Protein AF-A0A9P9X3E0-F1 (afdb_monomer_lite)

Sequence (217 aa):
MVHALTHTSVANCDPRAIAPIIDLGPTIQPWLAQTLRSVEKQMEPLESVLHHQTCMIKTLSTPKSIWYLACIMVPNPSESELRQNSIQDVERLSDFRLIHIEAYIIHVDMRDRDEVAFKLTTESINSLVEYYERYHRVGLVAKMHERSGNDRVRKKMSEEFTRAINEFVYRTHVSALGGLEEDGTGEFLVNDSERVKDIILGMIESPDGTSIISRLS

Secondary structure (DSSP, 8-state):
--------------GGGSPPEEE--SS--HHHHHHHHHH-TT-----SHHHHHHHHHHHHTSTT--EEEEEEEEE---GGGG------TT-TTTTEEEEEEEEEEEEEESSSS-EEEEEE-HHHHHHHHHHHHHHHHHHHHTT-SS-TTHHHHHHHHHHHHHHHHHH-EEEEEGGGGGGB-GGG-EE--HHHHHHHHHHHHHHHH-TT-TTTGGG--

Foldseek 3Di:
DDDDDPPDDPPPPFPLPDFAAEACAQDHDPLLLVLLCQQDVDDDRPPGPVSSVVSLSVLQSDPPQKEFQAKDKAFDLDLPPPDPDDDDPPPCSVRIDIQTWIWGWRYQHNHPAQKTKTATGPSSLVVLLVRLLSVVVRVVVVVDPDDDPCPVVSVVLSVLLSVCNNPDMDMDGNCQCSQAHHSNYGYGDPVSSVVVNVLSVVCSVDSVCPVNVVVPD

Organism: NCBI:txid1671311

Structure (mmCIF, N/CA/C/O backbone):
data_AF-A0A9P9X3E0-F1
#
_entry.id   AF-A0A9P9X3E0-F1
#
loop_
_atom_site.group_PDB
_atom_site.id
_atom_site.type_symbol
_atom_site.label_atom_id
_atom_site.label_alt_id
_atom_site.label_comp_id
_atom_site.label_asym_id
_atom_site.label_entity_id
_atom_site.label_seq_id
_atom_site.pdbx_PDB_ins_code
_atom_site.Cartn_x
_atom_site.Cartn_y
_atom_site.Cartn_z
_atom_site.occupancy
_atom_site.B_iso_or_equiv
_atom_site.auth_seq_id
_atom_site.auth_comp_id
_atom_site.auth_asym_id
_atom_site.auth_atom_id
_atom_site.pdbx_PDB_model_num
ATOM 1 N N . MET A 1 1 ? 36.335 34.641 11.988 1.00 38.00 1 MET A N 1
ATOM 2 C CA . MET A 1 1 ? 35.131 35.211 11.352 1.00 38.00 1 MET A CA 1
ATOM 3 C C . MET A 1 1 ? 34.525 34.108 10.502 1.00 38.00 1 MET A C 1
ATOM 5 O O . MET A 1 1 ? 35.142 33.697 9.530 1.00 38.00 1 MET A O 1
ATOM 9 N N . VAL A 1 2 ? 33.438 33.512 10.987 1.00 34.31 2 VAL A N 1
ATOM 10 C CA . VAL A 1 2 ? 32.770 32.347 10.392 1.00 34.31 2 VAL A CA 1
ATOM 11 C C . VAL A 1 2 ? 31.860 32.802 9.252 1.00 34.31 2 VAL A C 1
ATOM 13 O O . VAL A 1 2 ? 31.107 33.751 9.429 1.00 34.31 2 VAL A O 1
ATOM 16 N N . HIS A 1 3 ? 31.903 32.130 8.105 1.00 36.00 3 HIS A N 1
ATOM 17 C CA . HIS A 1 3 ? 30.825 32.186 7.118 1.00 36.00 3 HIS A CA 1
ATOM 18 C C . HIS A 1 3 ? 30.367 30.753 6.860 1.00 36.00 3 HIS A C 1
ATOM 20 O O . HIS A 1 3 ? 30.967 30.015 6.084 1.00 36.00 3 HIS A O 1
ATOM 26 N N . ALA A 1 4 ? 29.324 30.360 7.588 1.00 35.03 4 ALA A N 1
ATOM 27 C CA . ALA A 1 4 ? 28.543 29.173 7.300 1.00 35.03 4 ALA A CA 1
ATOM 28 C C . ALA A 1 4 ? 27.590 29.507 6.144 1.00 35.03 4 ALA A C 1
ATOM 30 O O . ALA A 1 4 ? 26.763 30.410 6.259 1.00 35.03 4 ALA A O 1
ATOM 31 N N . LEU A 1 5 ? 27.723 28.794 5.029 1.00 38.72 5 LEU A N 1
ATOM 32 C CA . LEU A 1 5 ? 26.708 28.741 3.983 1.00 38.72 5 LEU A CA 1
ATOM 33 C C . LEU A 1 5 ? 25.777 27.574 4.318 1.00 38.72 5 LEU A C 1
ATOM 35 O O . LEU A 1 5 ? 26.073 26.426 4.002 1.00 38.72 5 LEU A O 1
ATOM 39 N N . THR A 1 6 ? 24.664 27.854 4.991 1.00 33.44 6 THR A N 1
ATOM 40 C CA . THR A 1 6 ? 23.548 26.911 5.105 1.00 33.44 6 THR A CA 1
ATOM 41 C C . THR A 1 6 ? 22.614 27.137 3.924 1.00 33.44 6 THR A C 1
ATOM 43 O O . THR A 1 6 ? 21.748 28.011 3.952 1.00 33.44 6 THR A O 1
ATOM 46 N N . HIS A 1 7 ? 22.804 26.366 2.853 1.00 32.94 7 HIS A N 1
ATOM 47 C CA . HIS A 1 7 ? 21.856 26.350 1.746 1.00 32.94 7 HIS A CA 1
ATOM 48 C C . HIS A 1 7 ? 20.671 25.448 2.124 1.00 32.94 7 HIS A C 1
ATOM 50 O O . HIS A 1 7 ? 20.781 24.227 2.156 1.00 32.94 7 HIS A O 1
ATOM 56 N N . THR A 1 8 ? 19.594 26.119 2.533 1.00 32.72 8 THR A N 1
ATOM 57 C CA . THR A 1 8 ? 18.176 25.756 2.394 1.00 32.72 8 THR A CA 1
ATOM 58 C C . THR A 1 8 ? 17.827 24.264 2.316 1.00 32.72 8 THR A C 1
ATOM 60 O O . THR A 1 8 ? 17.853 23.639 1.259 1.00 32.72 8 THR A O 1
ATOM 63 N N . SER A 1 9 ? 17.361 23.737 3.451 1.00 37.41 9 SER A N 1
ATOM 64 C CA . SER A 1 9 ? 16.497 22.556 3.498 1.00 37.41 9 SER A CA 1
ATOM 65 C C . SER A 1 9 ? 15.237 22.840 2.678 1.00 37.41 9 SER A C 1
ATOM 67 O O . SER A 1 9 ? 14.456 23.733 3.019 1.00 37.41 9 SER A O 1
ATOM 69 N N . VAL A 1 10 ? 15.059 22.120 1.571 1.00 35.16 10 VAL A N 1
ATOM 70 C CA . VAL A 1 10 ? 13.764 22.033 0.901 1.00 35.16 10 VAL A CA 1
ATOM 71 C C . VAL A 1 10 ? 12.873 21.266 1.866 1.00 35.16 10 VAL A C 1
ATOM 73 O O . VAL A 1 10 ? 13.048 20.066 2.060 1.00 35.16 10 VAL A O 1
ATOM 76 N N . ALA A 1 11 ? 11.952 21.970 2.519 1.00 35.34 11 ALA A N 1
ATOM 77 C CA . ALA A 1 11 ? 10.844 21.322 3.192 1.00 35.34 11 ALA A CA 1
ATOM 78 C C . ALA A 1 11 ? 10.063 20.564 2.113 1.00 35.34 11 ALA A C 1
ATOM 80 O O . ALA A 1 11 ? 9.295 21.163 1.360 1.00 35.34 11 ALA A O 1
ATOM 81 N N . ASN A 1 12 ? 10.317 19.259 1.996 1.00 33.88 12 ASN A N 1
ATOM 82 C CA . ASN A 1 12 ? 9.424 18.353 1.299 1.00 33.88 12 ASN A CA 1
ATOM 83 C C . ASN A 1 12 ? 8.054 18.543 1.953 1.00 33.88 12 ASN A C 1
ATOM 85 O O . ASN A 1 12 ? 7.856 18.160 3.105 1.00 33.88 12 ASN A O 1
ATOM 89 N N . CYS A 1 13 ? 7.130 19.197 1.246 1.00 34.50 13 CYS A N 1
ATOM 90 C CA . CYS A 1 13 ? 5.717 19.093 1.570 1.00 34.50 13 CYS A CA 1
ATOM 9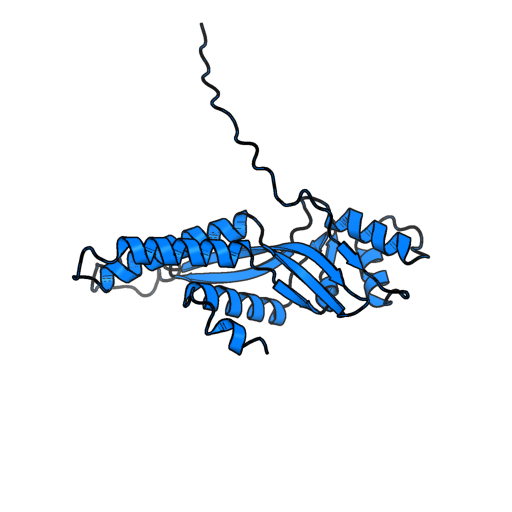1 C C . CYS A 1 13 ? 5.368 17.618 1.419 1.00 34.50 13 CYS A C 1
ATOM 93 O O . CYS A 1 13 ? 5.229 17.126 0.302 1.00 34.50 13 CYS A O 1
ATOM 95 N N . ASP A 1 14 ? 5.323 16.913 2.543 1.00 45.81 14 ASP A N 1
ATOM 96 C CA . ASP A 1 14 ? 4.923 15.521 2.586 1.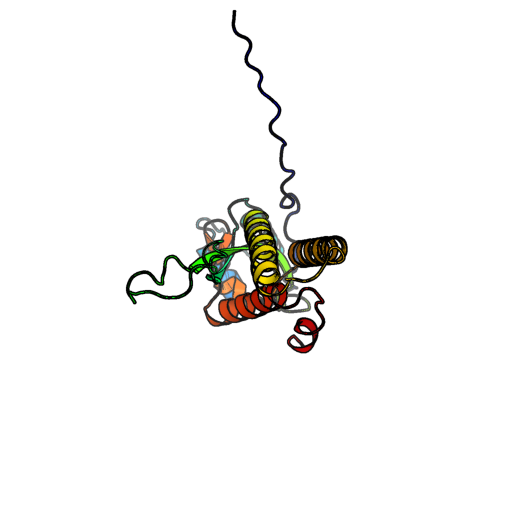00 45.81 14 ASP A CA 1
ATOM 97 C C . ASP A 1 14 ? 3.437 15.457 2.178 1.00 45.81 14 ASP A C 1
ATOM 99 O O . ASP A 1 14 ? 2.595 16.068 2.847 1.00 45.81 14 ASP A O 1
ATOM 103 N N . PRO A 1 15 ? 3.073 14.783 1.070 1.00 51.44 15 PRO A N 1
ATOM 104 C CA . PRO A 1 15 ? 1.685 14.690 0.606 1.00 51.44 15 PRO A CA 1
ATOM 105 C C . PRO A 1 15 ? 0.740 13.996 1.607 1.00 51.44 15 PRO A C 1
ATOM 107 O O . PRO A 1 15 ? -0.472 13.991 1.398 1.00 51.44 15 PRO A O 1
ATOM 110 N N . ARG A 1 16 ? 1.266 13.471 2.723 1.00 58.88 16 ARG A N 1
ATOM 111 C CA . ARG A 1 16 ? 0.520 12.922 3.870 1.00 58.88 16 ARG A CA 1
ATOM 112 C C . ARG A 1 16 ? -0.256 13.960 4.696 1.00 58.88 16 ARG A C 1
ATOM 114 O O . ARG A 1 16 ? -0.879 13.598 5.685 1.00 58.88 16 ARG A O 1
ATOM 121 N N . ALA A 1 17 ? -0.254 15.241 4.319 1.00 56.06 17 ALA A N 1
ATOM 122 C CA . ALA A 1 17 ? -0.973 16.293 5.050 1.00 56.06 17 ALA A CA 1
ATOM 123 C C . ALA A 1 17 ? -2.514 16.132 5.067 1.00 56.06 17 ALA A C 1
ATOM 125 O O . ALA A 1 17 ? -3.195 16.876 5.773 1.00 56.06 17 ALA A O 1
ATOM 126 N N . ILE A 1 18 ? -3.071 15.194 4.293 1.00 70.44 18 ILE A N 1
ATOM 127 C CA . ILE A 1 18 ? -4.512 14.932 4.217 1.00 70.44 18 ILE A CA 1
ATOM 128 C C . ILE A 1 18 ? -4.835 13.681 5.037 1.00 70.44 18 ILE A C 1
ATOM 130 O O . ILE A 1 18 ? -4.347 12.594 4.734 1.00 70.44 18 ILE A O 1
ATOM 134 N N . ALA A 1 19 ? -5.678 13.845 6.059 1.00 82.50 19 ALA A N 1
ATOM 135 C CA . ALA A 1 19 ? -6.204 12.736 6.850 1.00 82.50 19 ALA A CA 1
ATOM 136 C C . ALA A 1 19 ? -6.973 11.737 5.957 1.00 82.50 19 ALA A C 1
ATOM 138 O O . ALA A 1 19 ? -7.660 12.168 5.024 1.00 82.50 19 ALA A O 1
ATOM 139 N N . PRO A 1 20 ? -6.899 10.422 6.235 1.00 90.12 20 PRO A N 1
ATOM 140 C CA . PRO A 1 20 ? -7.614 9.426 5.453 1.00 90.12 20 PRO A CA 1
ATOM 141 C C . PRO A 1 20 ? -9.124 9.625 5.563 1.00 90.12 20 PRO A C 1
ATOM 143 O O . PRO A 1 20 ? -9.657 9.979 6.617 1.00 90.12 20 PRO A O 1
ATOM 146 N N . ILE A 1 21 ? -9.821 9.356 4.465 1.00 92.12 21 ILE A N 1
ATOM 147 C CA . ILE A 1 21 ? -11.284 9.357 4.431 1.00 92.12 21 ILE A CA 1
ATOM 148 C C . ILE A 1 21 ? -11.761 8.014 4.998 1.00 92.12 21 ILE A C 1
ATOM 150 O O . ILE A 1 21 ? -11.251 6.967 4.601 1.00 92.12 21 ILE A O 1
ATOM 154 N N . ILE A 1 22 ? -12.707 8.021 5.940 1.00 92.06 22 ILE A N 1
ATOM 155 C CA . ILE A 1 22 ? -13.161 6.797 6.618 1.00 92.06 22 ILE A CA 1
ATOM 156 C C . ILE A 1 22 ? -14.685 6.736 6.654 1.00 92.06 22 ILE A C 1
ATOM 158 O O . ILE A 1 22 ? -15.334 7.488 7.383 1.00 92.06 22 ILE A O 1
ATOM 162 N N . ASP A 1 23 ? -15.244 5.763 5.943 1.00 92.12 23 ASP A N 1
ATOM 163 C CA . ASP A 1 23 ? -16.675 5.531 5.783 1.00 92.12 23 ASP A CA 1
ATOM 164 C C . ASP A 1 23 ? -17.056 4.147 6.335 1.00 92.12 23 ASP A C 1
ATOM 166 O O . ASP A 1 23 ? -17.060 3.155 5.616 1.00 92.12 23 ASP A O 1
ATOM 170 N N . LEU A 1 24 ? -17.408 4.058 7.626 1.00 87.69 24 LEU A N 1
ATOM 171 C CA . LEU A 1 24 ? -17.685 2.769 8.298 1.00 87.69 24 LEU A CA 1
ATOM 172 C C . LEU A 1 24 ? -19.124 2.243 8.135 1.00 87.69 24 LEU A C 1
ATOM 174 O O . LEU A 1 24 ? -19.487 1.231 8.728 1.00 87.69 24 LEU A O 1
ATOM 178 N N . GLY A 1 25 ? -19.972 2.946 7.383 1.00 86.06 25 GLY A N 1
ATOM 179 C CA . GLY A 1 25 ? -21.399 2.625 7.303 1.00 86.06 25 GLY A CA 1
ATOM 180 C C . GLY A 1 25 ? -22.148 2.816 8.640 1.00 86.06 25 GLY A C 1
ATOM 181 O O . GLY A 1 25 ? -21.639 3.455 9.561 1.00 86.06 25 GLY A O 1
ATOM 182 N N . PRO A 1 26 ? -23.399 2.334 8.751 1.00 84.19 26 PRO A N 1
ATOM 183 C CA . PRO A 1 26 ? -24.240 2.536 9.936 1.00 84.19 26 PRO A CA 1
ATOM 184 C C . PRO A 1 26 ? -23.973 1.539 11.077 1.00 84.19 26 PRO A C 1
ATOM 186 O O . PRO A 1 26 ? -24.498 1.715 12.175 1.00 84.19 26 PRO A O 1
ATOM 189 N N . THR A 1 27 ? -23.215 0.467 10.841 1.00 83.88 27 THR A N 1
ATOM 190 C CA . THR A 1 27 ? -22.972 -0.596 11.827 1.00 83.88 27 THR A CA 1
ATOM 191 C C . THR A 1 27 ? -21.521 -1.041 11.763 1.00 83.88 27 THR A C 1
ATOM 193 O O . THR A 1 27 ? -21.012 -1.349 10.692 1.00 83.88 27 THR A O 1
ATOM 196 N N . ILE A 1 28 ? -20.866 -1.101 12.924 1.00 84.50 28 ILE A N 1
ATOM 197 C CA . ILE A 1 28 ? -19.472 -1.534 13.023 1.00 84.50 28 ILE A CA 1
ATOM 198 C C . ILE A 1 28 ? -19.395 -3.057 13.026 1.00 84.50 28 ILE A C 1
ATOM 200 O O . ILE A 1 28 ? -20.066 -3.727 13.813 1.00 84.50 28 ILE A O 1
ATOM 204 N N . GLN A 1 29 ? -18.529 -3.598 12.172 1.00 86.56 29 GLN A N 1
ATOM 205 C CA . GLN A 1 29 ? -18.242 -5.026 12.137 1.00 86.56 29 GLN A CA 1
ATOM 206 C C . GLN A 1 29 ? -17.522 -5.467 13.430 1.00 86.56 29 GLN A C 1
ATOM 208 O O . GLN A 1 29 ? -16.552 -4.816 13.832 1.00 86.56 29 GLN A O 1
ATOM 213 N N . PRO A 1 30 ? -17.923 -6.582 14.079 1.00 88.44 30 PRO A N 1
ATOM 214 C CA . PRO A 1 30 ? -17.342 -7.008 15.358 1.00 88.44 30 PRO A CA 1
ATOM 215 C C . PRO A 1 30 ? -15.823 -7.213 15.328 1.00 88.44 30 PRO A C 1
ATOM 217 O O . PRO A 1 30 ? -15.139 -6.888 16.300 1.00 88.44 30 PRO A O 1
ATOM 220 N N . TRP A 1 31 ? -15.297 -7.720 14.209 1.00 89.31 31 TRP A N 1
ATOM 221 C CA . TRP A 1 31 ? -13.862 -7.933 14.029 1.00 89.31 31 TRP A CA 1
ATOM 222 C C . TRP A 1 31 ? -13.090 -6.606 14.033 1.00 89.31 31 TRP A C 1
ATOM 224 O O . TRP A 1 31 ? -12.056 -6.515 14.682 1.00 89.31 31 TRP A O 1
ATOM 234 N N . LEU A 1 32 ? -13.627 -5.550 13.410 1.00 87.75 32 LEU A N 1
ATOM 235 C CA . LEU A 1 32 ? -12.982 -4.236 13.365 1.00 87.75 32 LEU A CA 1
ATOM 236 C C . LEU A 1 32 ? -12.943 -3.605 14.757 1.00 87.75 32 LEU A C 1
ATOM 238 O O . LEU A 1 32 ? -11.908 -3.105 15.189 1.00 87.75 32 LEU A O 1
ATOM 242 N N . ALA A 1 33 ? -14.056 -3.680 15.490 1.00 86.38 33 ALA A N 1
ATOM 243 C CA . ALA A 1 33 ? -14.111 -3.210 16.871 1.00 86.38 33 ALA A CA 1
ATOM 244 C C . ALA A 1 33 ? -13.123 -3.967 17.773 1.00 86.38 33 ALA A C 1
ATOM 246 O O . ALA A 1 33 ? -12.620 -3.415 18.749 1.00 86.38 33 ALA A O 1
ATOM 247 N N . GLN A 1 34 ? -12.863 -5.247 17.494 1.00 86.88 34 GLN A N 1
ATOM 248 C CA . GLN A 1 34 ? -11.845 -6.018 18.204 1.00 86.88 34 GLN A CA 1
ATOM 249 C C . GLN A 1 34 ? -10.430 -5.562 17.836 1.00 86.88 34 GLN A C 1
ATOM 251 O O . GLN A 1 34 ? -9.634 -5.331 18.742 1.00 86.88 34 GLN A O 1
ATOM 256 N N . THR A 1 35 ? -10.131 -5.375 16.549 1.00 87.88 35 THR A N 1
ATOM 257 C CA . THR A 1 35 ? -8.830 -4.871 16.091 1.00 87.88 35 THR A CA 1
ATOM 258 C C . THR A 1 35 ? -8.511 -3.508 16.706 1.00 87.88 35 THR A C 1
ATOM 260 O O . THR A 1 35 ? -7.455 -3.345 17.309 1.00 87.88 35 THR A O 1
ATOM 263 N N . LEU A 1 36 ? -9.444 -2.552 16.659 1.00 85.88 36 LEU A N 1
ATOM 264 C CA . LEU A 1 36 ? -9.224 -1.208 17.210 1.00 85.88 36 LEU A CA 1
ATOM 265 C C . LEU A 1 36 ? -8.994 -1.219 18.726 1.00 85.88 36 LEU A C 1
ATOM 267 O O . LEU A 1 36 ? -8.123 -0.506 19.217 1.00 85.88 36 LEU A O 1
ATOM 271 N N . ARG A 1 37 ? -9.701 -2.088 19.462 1.00 84.62 37 ARG A N 1
ATOM 272 C CA . ARG A 1 37 ? -9.472 -2.279 20.903 1.00 84.62 37 ARG A CA 1
ATOM 273 C C . ARG A 1 37 ? -8.089 -2.842 21.221 1.00 84.62 37 ARG A C 1
ATOM 275 O O . ARG A 1 37 ? -7.524 -2.483 22.247 1.00 84.62 37 ARG A O 1
ATOM 282 N N . SER A 1 38 ? -7.561 -3.727 20.378 1.00 82.94 38 SER A N 1
ATOM 283 C CA . SER A 1 38 ? -6.208 -4.267 20.552 1.00 82.94 38 SER A CA 1
ATOM 284 C C . SER A 1 38 ? -5.136 -3.207 20.299 1.00 82.94 38 SER A C 1
ATOM 286 O O . SER A 1 38 ? -4.115 -3.193 20.981 1.00 82.94 38 SER A O 1
ATOM 288 N N . VAL A 1 39 ? -5.381 -2.317 19.336 1.00 83.06 39 VAL A N 1
ATOM 289 C CA . VAL A 1 39 ? -4.442 -1.272 18.907 1.00 83.06 39 VAL A CA 1
ATOM 290 C C . VAL A 1 39 ? -4.419 -0.086 19.877 1.00 83.06 39 VAL A C 1
ATOM 292 O O . VAL A 1 39 ? -3.351 0.445 20.182 1.00 83.06 39 VAL A O 1
ATOM 295 N N . GLU A 1 40 ? -5.569 0.329 20.413 1.00 77.56 40 GLU A N 1
ATOM 296 C CA . GLU A 1 40 ? -5.648 1.460 21.341 1.00 77.56 40 GLU A CA 1
ATOM 297 C C . GLU A 1 40 ? -5.761 0.967 22.800 1.00 77.56 40 GLU A C 1
ATOM 299 O O . GLU A 1 40 ? -6.835 0.701 23.334 1.00 77.56 40 GLU A O 1
ATOM 304 N N . LYS A 1 41 ? -4.610 0.879 23.486 1.00 67.62 41 LYS A N 1
ATOM 305 C CA . LYS A 1 41 ? -4.465 0.381 24.877 1.00 67.62 41 LYS A CA 1
ATOM 306 C C . LYS A 1 41 ? -5.338 1.081 25.936 1.00 67.62 41 LYS A C 1
ATOM 308 O O . LYS A 1 41 ? -5.454 0.569 27.047 1.00 67.62 41 LYS A O 1
ATOM 313 N N . GLN A 1 42 ? -5.914 2.247 25.633 1.00 57.31 42 GLN A N 1
ATOM 314 C CA . GLN A 1 42 ? -6.759 3.037 26.542 1.00 57.31 42 GLN A CA 1
ATOM 315 C C . GLN A 1 42 ? -8.145 3.345 25.957 1.00 57.31 42 GLN A C 1
ATOM 317 O O . GLN A 1 42 ? -8.661 4.449 26.117 1.00 57.31 42 GLN A O 1
ATOM 322 N N . MET A 1 43 ? -8.759 2.388 25.263 1.00 56.38 43 MET A N 1
ATOM 323 C CA . MET A 1 43 ? -10.131 2.574 24.791 1.00 56.38 43 MET A CA 1
ATOM 324 C C . MET A 1 43 ? -11.122 2.563 25.961 1.00 56.38 43 MET A C 1
ATOM 326 O O . MET A 1 43 ? -11.359 1.519 26.572 1.00 56.38 43 MET A O 1
ATOM 330 N N . GLU A 1 44 ? -11.777 3.700 26.215 1.00 59.03 44 GLU A N 1
ATOM 331 C CA . GLU A 1 44 ? -13.162 3.652 26.695 1.00 59.03 44 GLU A CA 1
ATOM 332 C C . GLU A 1 44 ? -14.009 2.850 25.691 1.00 59.03 44 GLU A C 1
ATOM 334 O O . GLU A 1 44 ? -13.657 2.791 24.506 1.00 59.03 44 GLU A O 1
ATOM 339 N N . PRO A 1 45 ? -15.102 2.194 26.122 1.00 59.19 45 PRO A N 1
ATOM 340 C CA . PRO A 1 45 ? -15.948 1.445 25.204 1.00 59.19 45 PRO A CA 1
ATOM 341 C C . PRO A 1 45 ? -16.375 2.348 24.040 1.00 59.19 45 PRO A C 1
ATOM 343 O O . PRO A 1 45 ? -17.068 3.346 24.217 1.00 59.19 45 PRO A O 1
ATOM 346 N N . LEU A 1 46 ? -15.917 2.016 22.831 1.00 63.78 46 LEU A N 1
ATOM 347 C CA . LEU A 1 46 ? -16.346 2.688 21.614 1.00 63.78 46 LEU A CA 1
ATOM 348 C C . LEU A 1 46 ? -17.815 2.333 21.374 1.00 63.78 46 LEU A C 1
ATOM 350 O O . LEU A 1 46 ? -18.127 1.320 20.757 1.00 63.78 46 LEU A O 1
ATOM 354 N N . GLU A 1 47 ? -18.735 3.142 21.889 1.00 70.19 47 GLU A N 1
ATOM 355 C CA . GLU A 1 47 ? -20.168 2.830 21.801 1.00 70.19 47 GLU A CA 1
ATOM 356 C C . GLU A 1 47 ? -20.820 3.334 20.504 1.00 70.19 47 GLU A C 1
ATOM 358 O O . GLU A 1 47 ? -21.930 2.922 20.172 1.00 70.19 47 GLU A O 1
ATOM 363 N N . SER A 1 48 ? -20.147 4.194 19.727 1.00 81.81 48 SER A N 1
ATOM 364 C CA . SER A 1 48 ? -20.720 4.757 18.496 1.00 81.81 48 SER A CA 1
ATOM 365 C C . SER A 1 48 ? -19.800 4.658 17.281 1.00 81.81 48 SER A C 1
ATOM 367 O O . SER A 1 48 ? -18.573 4.680 17.392 1.00 81.81 48 SER A O 1
ATOM 369 N N . VAL A 1 49 ? -20.411 4.593 16.092 1.00 84.75 49 VAL A N 1
ATOM 370 C CA . VAL A 1 49 ? -19.720 4.622 14.788 1.00 84.75 49 VAL A CA 1
ATOM 371 C C . VAL A 1 49 ? -18.790 5.834 14.680 1.00 84.75 49 VAL A C 1
ATOM 373 O O . VAL A 1 49 ? -17.656 5.701 14.230 1.00 84.75 49 VAL A O 1
ATOM 376 N N . LEU A 1 50 ? -19.233 7.000 15.163 1.00 85.00 50 LEU A N 1
ATOM 377 C CA . LEU A 1 50 ? -18.453 8.237 15.116 1.00 85.00 50 LEU A CA 1
ATOM 378 C C . LEU A 1 50 ? -17.169 8.151 15.955 1.00 85.00 50 LEU A C 1
ATOM 380 O O . LEU A 1 50 ? -16.125 8.647 15.531 1.00 85.00 50 LEU A O 1
ATOM 384 N N . HIS A 1 51 ? -17.220 7.497 17.120 1.00 84.50 51 HIS A N 1
ATOM 385 C CA . HIS A 1 51 ? -16.022 7.283 17.931 1.00 84.50 51 HIS A CA 1
ATOM 386 C C . HIS A 1 51 ? -15.041 6.335 17.232 1.00 84.50 51 HIS A C 1
ATOM 388 O O . HIS A 1 51 ? -13.848 6.627 17.202 1.00 84.50 51 HIS A O 1
ATOM 394 N N . HIS A 1 52 ? -15.529 5.260 16.601 1.00 86.94 52 HIS A N 1
ATOM 395 C CA . HIS A 1 52 ? -14.678 4.357 15.815 1.00 86.94 52 HIS A CA 1
ATOM 396 C C . HIS A 1 52 ? -14.019 5.086 14.635 1.00 86.94 52 HIS A C 1
ATOM 398 O O . HIS A 1 52 ? -12.813 4.963 14.440 1.00 86.94 52 HIS A O 1
ATOM 404 N N . GLN A 1 53 ? -14.776 5.903 13.894 1.00 88.94 53 GLN A N 1
ATOM 405 C CA . GLN A 1 53 ? -14.228 6.734 12.816 1.00 88.94 53 GLN A CA 1
ATOM 406 C C . GLN A 1 53 ? -13.153 7.691 13.335 1.00 88.94 53 GLN A C 1
ATOM 408 O O . GLN A 1 53 ? -12.077 7.780 12.754 1.00 88.94 53 GLN A O 1
ATOM 413 N N . THR A 1 54 ? -13.414 8.377 14.449 1.00 88.00 54 THR A N 1
ATOM 414 C CA . THR A 1 54 ? -12.466 9.334 15.042 1.00 88.00 54 THR A CA 1
ATOM 415 C C . THR A 1 54 ? -11.185 8.646 15.511 1.00 88.00 54 THR A C 1
ATOM 417 O O . THR A 1 54 ? -10.091 9.144 15.250 1.00 88.00 54 THR A O 1
ATOM 420 N N . CYS A 1 55 ? -11.315 7.484 16.158 1.00 87.19 55 CYS A N 1
ATOM 421 C CA . CYS A 1 55 ? -10.197 6.627 16.545 1.00 87.19 55 CYS A CA 1
ATOM 422 C C . CYS A 1 55 ? -9.353 6.255 15.320 1.00 87.19 55 CYS A C 1
ATOM 424 O O . CYS A 1 55 ? -8.153 6.517 15.297 1.00 87.19 55 CYS A O 1
ATOM 426 N N . MET A 1 56 ? -9.979 5.735 14.262 1.00 89.69 56 MET A N 1
ATOM 427 C CA . MET A 1 56 ? -9.256 5.346 13.055 1.00 89.69 56 MET A CA 1
ATOM 428 C C . MET A 1 56 ? -8.581 6.533 12.371 1.00 89.69 56 MET A C 1
ATOM 430 O O . MET A 1 56 ? -7.416 6.425 12.004 1.00 89.69 56 MET A O 1
ATOM 434 N N . ILE A 1 57 ? -9.260 7.678 12.244 1.00 90.75 57 ILE A N 1
ATOM 435 C CA . ILE A 1 57 ? -8.660 8.892 11.674 1.00 90.75 57 ILE A CA 1
ATOM 436 C C . ILE A 1 57 ? -7.422 9.273 12.485 1.00 90.75 57 ILE A C 1
ATOM 438 O O . ILE A 1 57 ? -6.363 9.492 11.907 1.00 90.75 57 ILE A O 1
ATOM 442 N N . LYS A 1 58 ? -7.519 9.311 13.816 1.00 88.94 58 LYS A N 1
ATOM 443 C CA . LYS A 1 58 ? -6.399 9.658 14.699 1.00 88.94 58 LYS A CA 1
ATOM 444 C C . LYS A 1 58 ? -5.227 8.684 14.548 1.00 88.94 58 LYS A C 1
ATOM 446 O O . LYS A 1 58 ? -4.093 9.133 14.413 1.00 88.94 58 LYS A O 1
ATOM 451 N N . THR A 1 59 ? -5.499 7.382 14.556 1.00 89.25 59 THR A N 1
ATOM 452 C CA . THR A 1 59 ? -4.483 6.323 14.464 1.00 89.25 59 THR A CA 1
ATOM 453 C C . THR A 1 59 ? -3.799 6.305 13.096 1.00 89.25 59 THR A C 1
ATOM 455 O O . THR A 1 59 ? -2.577 6.214 13.019 1.00 89.25 59 THR A O 1
ATOM 458 N N . LEU A 1 60 ? -4.567 6.460 12.016 1.00 91.44 60 LEU A N 1
ATOM 459 C CA . LEU A 1 60 ? -4.062 6.383 10.642 1.00 91.44 60 LEU A CA 1
ATOM 460 C C . LEU A 1 60 ? -3.491 7.708 10.114 1.00 91.44 60 LEU A C 1
ATOM 462 O O . LEU A 1 60 ? -2.751 7.709 9.138 1.00 91.44 60 LEU A O 1
ATOM 466 N N . SER A 1 61 ? -3.791 8.843 10.752 1.00 89.69 61 SER A N 1
ATOM 467 C CA . SER A 1 61 ? -3.204 10.143 10.377 1.00 89.69 61 SER A CA 1
ATOM 468 C C . SER A 1 61 ? -1.790 10.348 10.926 1.00 89.69 61 SER A C 1
ATOM 470 O O . SER A 1 61 ? -1.197 11.407 10.715 1.00 89.69 61 SER A O 1
ATOM 472 N N . THR A 1 62 ? -1.243 9.394 11.686 1.00 86.94 62 THR A N 1
ATOM 473 C CA . THR A 1 62 ? 0.103 9.551 12.244 1.00 86.94 62 THR A CA 1
ATOM 474 C C . THR A 1 62 ? 1.163 9.344 11.157 1.00 86.94 62 THR A C 1
ATOM 476 O O . THR A 1 62 ? 1.006 8.485 10.290 1.00 86.94 62 THR A O 1
ATOM 479 N N . PRO A 1 63 ? 2.307 10.053 11.213 1.00 86.06 63 PRO A N 1
ATOM 480 C CA . PRO A 1 63 ? 3.399 9.831 10.261 1.00 86.06 63 PRO A CA 1
ATOM 481 C C . PRO A 1 63 ? 4.018 8.428 10.375 1.00 86.06 63 PRO A C 1
ATOM 483 O O . PRO A 1 63 ? 4.745 8.007 9.477 1.00 86.06 63 PRO A O 1
ATOM 486 N N . LYS A 1 64 ? 3.734 7.716 11.473 1.00 87.31 64 LYS A N 1
ATOM 487 C CA . LYS A 1 64 ? 4.171 6.345 11.726 1.00 87.31 64 LYS A CA 1
ATOM 488 C C . LYS A 1 64 ? 3.242 5.287 11.134 1.00 87.31 64 LYS A C 1
ATOM 490 O O . LYS A 1 64 ? 3.661 4.139 11.080 1.00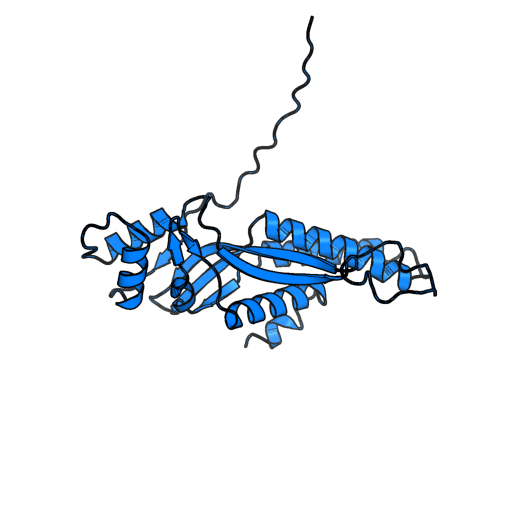 87.31 64 LYS A O 1
ATOM 495 N N . SER A 1 65 ? 2.031 5.648 10.699 1.00 92.44 65 SER A N 1
ATOM 496 C CA . SER A 1 65 ? 1.063 4.721 10.101 1.00 92.44 65 SER A CA 1
ATOM 497 C C . SER A 1 65 ? 1.511 4.321 8.693 1.00 92.44 65 SER A C 1
ATOM 499 O O . SER A 1 65 ? 0.992 4.773 7.672 1.00 92.44 65 SER A O 1
ATOM 501 N N . ILE A 1 66 ? 2.558 3.503 8.653 1.00 94.88 66 ILE A N 1
ATOM 502 C CA . ILE A 1 66 ? 3.142 2.943 7.446 1.00 94.88 66 ILE A CA 1
ATOM 503 C C . ILE A 1 66 ? 2.830 1.454 7.437 1.00 94.88 66 ILE A C 1
ATOM 505 O O . ILE A 1 66 ? 3.044 0.735 8.413 1.00 94.88 66 ILE A O 1
ATOM 509 N N . TRP A 1 67 ? 2.301 1.023 6.306 1.00 96.94 67 TRP A N 1
ATOM 510 C CA . TRP A 1 67 ? 1.961 -0.345 6.000 1.00 96.94 67 TRP A CA 1
ATOM 511 C C . TRP A 1 67 ? 3.009 -0.947 5.089 1.00 96.94 67 TRP A C 1
ATOM 513 O O . TRP A 1 67 ? 3.343 -0.382 4.044 1.00 96.94 67 TRP A O 1
ATOM 523 N N . TYR A 1 68 ? 3.481 -2.124 5.467 1.00 96.62 68 TYR A N 1
ATOM 524 C CA . TYR A 1 68 ? 4.334 -2.931 4.626 1.00 96.62 68 TYR A CA 1
ATOM 525 C C . TYR A 1 68 ? 3.478 -3.793 3.698 1.00 96.62 68 TYR A C 1
ATOM 527 O O . TYR A 1 68 ? 2.777 -4.706 4.136 1.00 96.62 68 TYR A O 1
ATOM 535 N N . LEU A 1 69 ? 3.507 -3.480 2.402 1.00 96.56 69 LEU A N 1
ATOM 536 C CA . LEU A 1 69 ? 2.687 -4.174 1.413 1.00 96.56 69 LEU A CA 1
ATOM 537 C C . LEU A 1 69 ? 3.415 -5.381 0.820 1.00 96.56 69 LEU A C 1
ATOM 539 O O . LEU A 1 69 ? 2.806 -6.431 0.628 1.00 96.56 69 LEU A O 1
ATOM 543 N N . ALA A 1 70 ? 4.702 -5.238 0.487 1.00 96.62 70 ALA A N 1
ATOM 544 C CA . ALA A 1 70 ? 5.486 -6.295 -0.150 1.00 96.62 70 ALA A CA 1
ATOM 545 C C . ALA A 1 70 ? 7.005 -6.037 -0.126 1.00 96.62 70 ALA A C 1
ATOM 547 O O . ALA A 1 70 ? 7.461 -4.903 -0.021 1.00 96.62 70 ALA A O 1
ATOM 548 N N . CYS A 1 71 ? 7.788 -7.098 -0.358 1.00 95.12 71 CYS A N 1
ATOM 549 C CA . CYS A 1 71 ? 9.185 -7.014 -0.807 1.00 95.12 71 CYS A CA 1
ATOM 550 C C . CYS A 1 71 ? 9.306 -7.539 -2.235 1.00 95.12 71 CYS A C 1
ATOM 552 O O . CYS A 1 71 ? 8.957 -8.703 -2.473 1.00 95.12 71 CYS A O 1
ATOM 554 N N . ILE A 1 72 ? 9.854 -6.751 -3.156 1.00 92.25 72 ILE A N 1
ATOM 555 C CA . ILE A 1 72 ? 10.262 -7.255 -4.473 1.00 92.25 72 ILE A CA 1
ATOM 556 C C . ILE A 1 72 ? 11.776 -7.460 -4.504 1.00 92.25 72 ILE A C 1
ATOM 558 O O . ILE A 1 72 ? 12.548 -6.594 -4.095 1.00 92.25 72 ILE A O 1
ATOM 562 N N . MET A 1 73 ? 12.194 -8.626 -4.990 1.00 89.50 73 MET A N 1
ATOM 563 C CA . MET A 1 73 ? 13.590 -8.936 -5.272 1.00 89.50 73 MET A CA 1
ATOM 564 C C . MET A 1 73 ? 13.810 -8.735 -6.762 1.00 89.50 73 MET A C 1
ATOM 566 O O . MET A 1 73 ? 13.187 -9.414 -7.575 1.00 89.50 73 MET A O 1
ATOM 570 N N . VAL A 1 74 ? 14.665 -7.783 -7.115 1.00 85.44 74 VAL A N 1
ATOM 571 C CA . VAL A 1 74 ? 14.880 -7.384 -8.505 1.00 85.44 74 VAL A CA 1
ATOM 572 C C . VAL A 1 74 ? 16.368 -7.440 -8.855 1.00 85.44 74 VAL A C 1
ATOM 574 O O . VAL A 1 74 ? 17.197 -7.158 -7.984 1.00 85.44 74 VAL A O 1
ATOM 577 N N . PRO A 1 75 ? 16.742 -7.799 -10.098 1.00 83.25 75 PRO A N 1
ATOM 578 C CA . PRO A 1 75 ? 18.142 -7.831 -10.508 1.00 83.25 75 PRO A CA 1
ATOM 579 C C . PRO A 1 75 ? 18.789 -6.460 -10.335 1.00 83.25 75 PRO A C 1
ATOM 581 O O . PRO A 1 75 ? 18.213 -5.457 -10.752 1.00 83.25 75 PRO A O 1
ATOM 584 N N . ASN A 1 76 ? 19.971 -6.405 -9.735 1.00 78.94 76 ASN A N 1
ATOM 585 C CA . ASN A 1 76 ? 20.780 -5.209 -9.607 1.00 78.94 76 ASN A CA 1
ATOM 586 C C . ASN A 1 76 ? 21.340 -4.855 -10.996 1.00 78.94 76 ASN A C 1
ATOM 588 O O . ASN A 1 76 ? 22.134 -5.626 -11.537 1.00 78.94 76 ASN A O 1
ATOM 592 N N . PRO A 1 77 ? 20.944 -3.721 -11.599 1.00 63.94 77 PRO A N 1
ATOM 593 C CA . PRO A 1 77 ? 21.423 -3.327 -12.916 1.00 63.94 77 PRO A CA 1
ATOM 594 C C . PRO A 1 77 ? 22.888 -2.888 -12.798 1.00 63.94 77 PRO A C 1
ATOM 596 O O . PRO A 1 77 ? 23.189 -1.709 -12.601 1.00 63.94 77 PRO A O 1
ATOM 599 N N . SER A 1 78 ? 23.809 -3.849 -12.851 1.00 60.84 78 SER A N 1
ATOM 600 C CA . SER A 1 78 ? 25.246 -3.597 -12.812 1.00 60.84 78 SER A CA 1
ATOM 601 C C . SER A 1 78 ? 25.757 -3.236 -14.211 1.00 60.84 78 SER A C 1
ATOM 603 O O . SER A 1 78 ? 25.326 -3.799 -15.214 1.00 60.84 78 SER A O 1
ATOM 605 N N . GLU A 1 79 ? 26.707 -2.300 -14.307 1.00 51.12 79 GLU A N 1
ATOM 606 C CA . GLU A 1 79 ? 27.363 -1.966 -15.588 1.00 51.12 79 GLU A CA 1
ATOM 607 C C . GLU A 1 79 ? 28.269 -3.115 -16.100 1.00 51.12 79 GLU A C 1
ATOM 609 O O . GLU A 1 79 ? 28.775 -3.080 -17.220 1.00 51.12 79 GLU A O 1
ATOM 614 N N . SER A 1 80 ? 28.470 -4.150 -15.277 1.00 46.31 80 SER A N 1
ATOM 615 C CA . SER A 1 80 ? 29.391 -5.275 -15.468 1.00 46.31 80 SER A CA 1
ATOM 616 C C . SER A 1 80 ? 28.860 -6.447 -16.298 1.00 46.31 80 SER A C 1
ATOM 618 O O . SER A 1 80 ? 29.644 -7.351 -16.588 1.00 46.31 80 SER A O 1
ATOM 620 N N . GLU A 1 81 ? 27.610 -6.425 -16.777 1.00 49.66 81 GLU A N 1
ATOM 621 C CA . GLU A 1 81 ? 27.089 -7.457 -17.703 1.00 49.66 81 GLU A CA 1
ATOM 622 C C . GLU A 1 81 ? 27.850 -7.520 -19.053 1.00 49.66 81 GLU A C 1
ATOM 624 O O . GLU A 1 81 ? 27.616 -8.405 -19.873 1.00 49.66 81 GLU A O 1
ATOM 629 N N . LEU A 1 82 ? 28.837 -6.638 -19.270 1.00 44.53 82 LEU A N 1
ATOM 630 C CA . LEU A 1 82 ? 29.808 -6.698 -20.369 1.00 44.53 82 LEU A CA 1
ATOM 631 C C . LEU A 1 82 ? 31.048 -7.582 -20.120 1.00 44.53 82 LEU A C 1
ATOM 633 O O . LEU A 1 82 ? 31.954 -7.580 -20.956 1.00 44.53 82 LEU A O 1
ATOM 637 N N . ARG A 1 83 ? 31.145 -8.358 -19.032 1.00 42.91 83 ARG A N 1
ATOM 638 C CA . ARG A 1 83 ? 32.223 -9.360 -18.898 1.00 42.91 83 ARG A CA 1
ATOM 639 C C . ARG A 1 83 ? 31.688 -10.775 -19.073 1.00 42.91 83 ARG A C 1
ATOM 641 O O . ARG A 1 83 ? 31.327 -11.458 -18.124 1.00 42.91 83 ARG A O 1
ATOM 648 N N . GLN A 1 84 ? 31.680 -11.202 -20.335 1.00 47.44 84 GLN A N 1
ATOM 649 C CA . GLN A 1 84 ? 31.611 -12.607 -20.720 1.00 47.44 84 GLN A CA 1
ATOM 650 C C . GLN A 1 84 ? 32.587 -13.450 -19.883 1.00 47.44 84 GLN A C 1
ATOM 652 O O . GLN A 1 84 ? 33.771 -13.135 -19.810 1.00 47.44 84 GLN A O 1
ATOM 657 N N . ASN A 1 85 ? 32.061 -14.558 -19.358 1.00 46.59 85 ASN A N 1
ATOM 658 C CA . ASN A 1 85 ? 32.760 -15.789 -18.996 1.00 46.59 85 ASN A CA 1
ATOM 659 C C . ASN A 1 85 ? 33.966 -15.666 -18.050 1.00 46.59 85 ASN A C 1
ATOM 661 O O . ASN A 1 85 ? 35.087 -15.520 -18.520 1.00 46.59 85 ASN A O 1
ATOM 665 N N . SER A 1 86 ? 33.759 -15.941 -16.756 1.00 44.56 86 SER A N 1
ATOM 666 C CA . SER A 1 86 ? 34.508 -16.995 -16.042 1.00 44.56 86 SER A CA 1
ATOM 667 C C . SER A 1 86 ? 34.174 -17.034 -14.542 1.00 44.56 86 SER A C 1
ATOM 669 O O . SER A 1 86 ? 34.564 -16.133 -13.813 1.00 44.56 86 SER A O 1
ATOM 671 N N . ILE A 1 87 ? 33.601 -18.167 -14.115 1.00 47.75 87 ILE A N 1
ATOM 672 C CA . ILE A 1 87 ? 33.800 -18.831 -12.812 1.00 47.75 87 ILE A CA 1
ATOM 673 C C . ILE A 1 87 ? 33.060 -18.251 -11.577 1.00 47.75 87 ILE A C 1
ATOM 675 O O . ILE A 1 87 ? 33.264 -17.114 -11.183 1.00 47.75 87 ILE A O 1
ATOM 679 N N . GLN A 1 88 ? 32.334 -19.173 -10.916 1.00 47.75 88 GLN A N 1
ATOM 680 C CA . GLN A 1 88 ? 31.986 -19.293 -9.482 1.00 47.75 88 GLN A CA 1
ATOM 681 C C . GLN A 1 88 ? 30.560 -18.947 -8.997 1.00 47.75 88 GLN A C 1
ATOM 683 O O . GLN A 1 88 ? 30.223 -17.824 -8.641 1.00 47.75 88 GLN A O 1
ATOM 688 N N . ASP A 1 89 ? 29.770 -20.018 -8.849 1.00 49.53 89 ASP A N 1
ATOM 689 C CA . ASP A 1 89 ? 28.413 -20.139 -8.293 1.00 49.53 89 ASP A CA 1
ATOM 690 C C . ASP A 1 89 ? 28.262 -19.815 -6.783 1.00 49.53 89 ASP A C 1
ATOM 692 O O . ASP A 1 89 ? 27.476 -20.459 -6.091 1.00 49.53 89 ASP A O 1
ATOM 696 N N . VAL A 1 90 ? 28.984 -18.833 -6.225 1.00 50.78 90 VAL A N 1
ATOM 697 C CA . VAL A 1 90 ? 28.895 -18.536 -4.771 1.00 50.78 90 VAL A CA 1
ATOM 698 C C . VAL A 1 90 ? 28.558 -17.071 -4.432 1.00 50.78 90 VAL A C 1
ATOM 700 O O . VAL A 1 90 ? 28.218 -16.787 -3.290 1.00 50.78 90 VAL A O 1
ATOM 703 N N . GLU A 1 91 ? 28.492 -16.148 -5.400 1.00 49.88 91 GLU A N 1
ATOM 704 C CA . GLU A 1 91 ? 28.184 -14.719 -5.139 1.00 49.88 91 GLU A CA 1
ATOM 705 C C . GLU A 1 91 ? 26.900 -14.178 -5.807 1.00 49.88 91 GLU A C 1
ATOM 707 O O . GLU A 1 91 ? 26.711 -12.972 -5.926 1.00 49.88 91 GLU A O 1
ATOM 712 N N . ARG A 1 92 ? 25.952 -15.043 -6.188 1.00 54.38 92 ARG A N 1
ATOM 713 C CA . ARG A 1 92 ? 24.737 -14.644 -6.940 1.00 54.38 92 ARG A CA 1
ATOM 714 C C . ARG A 1 92 ? 23.698 -13.815 -6.165 1.00 54.38 92 ARG A C 1
ATOM 716 O O . ARG A 1 92 ? 22.673 -13.460 -6.735 1.00 54.38 92 ARG A O 1
ATOM 723 N N . LEU A 1 93 ? 23.907 -13.516 -4.878 1.00 52.38 93 LEU A N 1
ATOM 724 C CA . LEU A 1 93 ? 23.015 -12.624 -4.112 1.00 52.38 93 LEU A CA 1
ATOM 725 C C . LEU A 1 93 ? 23.365 -11.140 -4.299 1.00 52.38 93 LEU A C 1
ATOM 727 O O . LEU A 1 93 ? 22.483 -10.296 -4.176 1.00 52.38 93 LEU A O 1
ATOM 731 N N . SER A 1 94 ? 24.615 -10.824 -4.655 1.00 57.53 94 SER A N 1
ATOM 732 C CA . SER A 1 94 ? 25.074 -9.463 -4.990 1.00 57.53 94 SER A CA 1
ATOM 733 C C . SER A 1 94 ? 24.385 -8.899 -6.244 1.00 57.53 94 SER A C 1
ATOM 735 O O . SER A 1 94 ? 24.335 -7.683 -6.455 1.00 57.53 94 SER A O 1
ATOM 737 N N . ASP A 1 95 ? 23.826 -9.801 -7.054 1.00 72.94 95 ASP A N 1
ATOM 738 C CA . ASP A 1 95 ? 23.125 -9.525 -8.305 1.00 72.94 95 ASP A CA 1
ATOM 739 C C . ASP A 1 95 ? 21.670 -9.107 -8.097 1.00 72.94 95 ASP A C 1
ATOM 741 O O . ASP A 1 95 ? 20.981 -8.832 -9.074 1.00 72.94 95 ASP A O 1
ATOM 745 N N . PHE A 1 96 ? 21.170 -9.058 -6.858 1.00 78.94 96 PHE A N 1
ATOM 746 C CA . PHE A 1 96 ? 19.787 -8.689 -6.567 1.00 78.94 96 PHE A CA 1
ATOM 747 C C . PHE A 1 96 ? 19.720 -7.598 -5.502 1.00 78.94 96 PHE A C 1
ATOM 749 O O . PHE A 1 96 ? 20.477 -7.591 -4.534 1.00 78.94 96 PHE A O 1
ATOM 756 N N . ARG A 1 97 ? 18.776 -6.670 -5.668 1.00 86.38 97 ARG A N 1
ATOM 757 C CA . ARG A 1 97 ? 18.389 -5.717 -4.624 1.00 86.38 97 ARG A CA 1
ATOM 758 C C . ARG A 1 97 ? 16.963 -5.998 -4.176 1.00 86.38 97 ARG A C 1
ATOM 760 O O . ARG A 1 97 ? 16.111 -6.378 -4.979 1.00 86.38 97 ARG A O 1
ATOM 767 N N . LEU A 1 98 ? 16.712 -5.776 -2.893 1.00 91.12 98 LEU A N 1
ATOM 768 C CA . LEU A 1 98 ? 15.366 -5.753 -2.340 1.00 91.12 98 LEU A CA 1
ATOM 769 C C . LEU A 1 98 ? 14.816 -4.329 -2.424 1.00 91.12 98 LEU A C 1
ATOM 771 O O . LEU A 1 98 ? 15.527 -3.367 -2.128 1.00 91.12 98 LEU A O 1
ATOM 775 N N . ILE A 1 99 ? 13.557 -4.203 -2.831 1.00 93.94 99 ILE A N 1
ATOM 776 C CA . ILE A 1 99 ? 12.791 -2.962 -2.731 1.00 93.94 99 ILE A CA 1
ATOM 777 C C . ILE A 1 99 ? 11.592 -3.260 -1.836 1.00 93.94 99 ILE A C 1
ATOM 779 O O . ILE A 1 99 ? 10.753 -4.108 -2.152 1.00 93.94 99 ILE A O 1
ATOM 783 N N . HIS A 1 100 ? 11.550 -2.578 -0.697 1.00 96.19 100 HIS A N 1
ATOM 784 C CA . HIS A 1 100 ? 10.424 -2.622 0.225 1.00 96.19 100 HIS A CA 1
ATOM 785 C C . HIS A 1 100 ? 9.334 -1.685 -0.294 1.00 96.19 100 HIS A C 1
ATOM 787 O O . HIS A 1 100 ? 9.612 -0.545 -0.662 1.00 96.19 100 HIS A O 1
ATOM 793 N N . ILE A 1 101 ? 8.111 -2.201 -0.378 1.00 97.38 101 ILE A N 1
ATOM 794 C CA . ILE A 1 101 ? 6.937 -1.472 -0.841 1.00 97.38 101 ILE A CA 1
ATOM 795 C C . ILE A 1 101 ? 6.125 -1.098 0.386 1.00 97.38 101 ILE A C 1
ATOM 797 O O . ILE A 1 101 ? 5.437 -1.929 0.980 1.00 97.38 101 ILE A O 1
ATOM 801 N N . GLU A 1 102 ? 6.230 0.166 0.747 1.00 97.25 102 GLU A N 1
ATOM 802 C CA . GLU A 1 102 ? 5.563 0.775 1.882 1.00 97.25 102 GLU A CA 1
ATOM 803 C C . GLU A 1 102 ? 4.482 1.739 1.400 1.00 97.25 102 GLU A C 1
ATOM 805 O O . GLU A 1 102 ? 4.624 2.431 0.385 1.00 97.25 102 GLU A O 1
ATOM 810 N N . ALA A 1 103 ? 3.389 1.803 2.149 1.00 96.62 103 ALA A N 1
ATOM 811 C CA . ALA A 1 103 ? 2.251 2.647 1.834 1.00 96.62 103 ALA A CA 1
ATOM 812 C C . ALA A 1 103 ? 1.571 3.175 3.096 1.00 96.62 103 ALA A C 1
ATOM 814 O O . ALA A 1 103 ? 1.812 2.694 4.193 1.00 96.62 103 ALA A O 1
ATOM 815 N N . TYR A 1 104 ? 0.686 4.146 2.937 1.00 95.19 104 TYR A N 1
ATOM 816 C CA . TYR A 1 104 ? -0.215 4.613 3.984 1.00 95.19 104 TYR A CA 1
ATOM 817 C C . TYR A 1 104 ? -1.659 4.531 3.490 1.00 95.19 104 TYR A C 1
ATOM 819 O O . TYR A 1 104 ? -1.927 4.578 2.285 1.00 95.19 104 TYR A O 1
ATOM 827 N N . ILE A 1 105 ? -2.601 4.379 4.416 1.00 95.25 105 ILE A N 1
ATOM 828 C CA . ILE A 1 105 ? -4.026 4.319 4.086 1.00 95.25 105 ILE A CA 1
ATOM 829 C C . ILE A 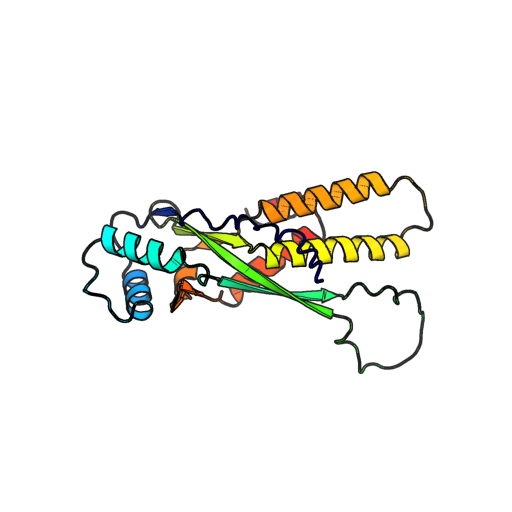1 105 ? -4.514 5.729 3.744 1.00 95.25 105 ILE A C 1
ATOM 831 O O . ILE A 1 105 ? -4.248 6.676 4.479 1.00 95.25 105 ILE A O 1
ATOM 835 N N . ILE A 1 106 ? -5.249 5.865 2.639 1.00 95.06 106 ILE A N 1
ATOM 836 C CA . ILE A 1 106 ? -5.879 7.132 2.226 1.00 95.06 106 ILE A CA 1
ATOM 837 C C . ILE A 1 106 ? -7.406 7.080 2.254 1.00 95.06 106 ILE A C 1
ATOM 839 O O . ILE A 1 106 ? -8.056 8.121 2.348 1.00 95.06 106 ILE A O 1
ATOM 843 N N . HIS A 1 107 ? -7.989 5.883 2.167 1.00 95.12 107 HIS A N 1
ATOM 844 C CA . HIS A 1 107 ? -9.436 5.697 2.184 1.00 95.12 107 HIS A CA 1
ATOM 845 C C . HIS A 1 107 ? -9.802 4.331 2.763 1.00 95.12 107 HIS A C 1
ATOM 847 O O . HIS A 1 107 ? -9.142 3.337 2.464 1.00 95.12 107 HIS A O 1
ATOM 853 N N . VAL A 1 108 ? -10.853 4.298 3.577 1.00 95.62 108 VAL A N 1
ATOM 854 C CA . VAL A 1 108 ? -11.518 3.084 4.060 1.00 95.62 108 VAL A CA 1
ATOM 855 C C . VAL A 1 108 ? -13.009 3.234 3.778 1.00 95.62 108 VAL A C 1
ATOM 857 O O . VAL A 1 108 ? -13.641 4.147 4.302 1.00 95.62 108 VAL A O 1
ATOM 860 N N . ASP A 1 109 ? -13.565 2.333 2.979 1.00 94.75 109 ASP A N 1
ATOM 861 C CA . ASP A 1 109 ? -14.968 2.292 2.570 1.00 94.75 109 ASP A CA 1
ATOM 862 C C . ASP A 1 109 ? -15.574 0.951 2.976 1.00 94.75 109 ASP A C 1
ATOM 864 O O . ASP A 1 109 ? -15.431 -0.039 2.273 1.00 94.75 109 ASP A O 1
ATOM 868 N N . MET A 1 110 ? -16.259 0.917 4.114 1.00 93.06 110 MET A N 1
ATOM 869 C CA . MET A 1 110 ? -17.041 -0.238 4.581 1.00 93.06 110 MET A CA 1
ATOM 870 C C . MET A 1 110 ? -18.547 0.004 4.436 1.00 93.06 110 MET A C 1
ATOM 872 O O . MET A 1 110 ? -19.362 -0.691 5.041 1.00 93.06 110 MET A O 1
ATOM 876 N N . ARG A 1 111 ? -18.932 1.058 3.706 1.00 90.38 111 ARG A N 1
ATOM 877 C CA . ARG A 1 111 ? -20.334 1.393 3.462 1.00 90.38 111 ARG A CA 1
ATOM 878 C C . ARG A 1 111 ? -20.805 0.795 2.147 1.00 90.38 111 ARG A C 1
ATOM 880 O O . ARG A 1 111 ? -21.874 0.193 2.120 1.00 90.38 111 ARG A O 1
ATOM 887 N N . ASP A 1 112 ? -20.025 1.005 1.090 1.00 89.81 112 ASP A N 1
ATOM 888 C CA . ASP A 1 112 ? -20.454 0.737 -0.278 1.00 89.81 112 ASP A CA 1
ATOM 889 C C . ASP A 1 112 ? -19.633 -0.375 -0.939 1.00 89.81 112 ASP A C 1
ATOM 891 O O . ASP A 1 112 ? -20.180 -1.145 -1.730 1.00 89.81 112 ASP A O 1
ATOM 895 N N . ARG A 1 113 ? -18.327 -0.464 -0.644 1.00 92.12 113 ARG A N 1
ATOM 896 C CA . ARG A 1 113 ? -17.400 -1.341 -1.392 1.00 92.12 113 ARG A CA 1
ATOM 897 C C . ARG A 1 113 ? -16.607 -2.346 -0.570 1.00 92.12 113 ARG A C 1
ATOM 899 O O . ARG A 1 113 ? -15.984 -3.218 -1.169 1.00 92.12 113 ARG A O 1
ATOM 906 N N . ASP A 1 114 ? -16.614 -2.224 0.752 1.00 94.00 114 ASP A N 1
ATOM 907 C CA . ASP A 1 114 ? -15.762 -3.019 1.641 1.00 94.00 114 ASP A CA 1
ATOM 908 C C . ASP A 1 114 ? -14.283 -2.997 1.197 1.00 94.00 114 ASP A C 1
ATOM 910 O O . ASP A 1 114 ? -13.596 -4.019 1.162 1.00 94.00 114 ASP A O 1
ATOM 914 N N . GLU A 1 115 ? -13.777 -1.807 0.862 1.00 95.44 115 GLU A N 1
ATOM 915 C CA . GLU A 1 115 ? -12.445 -1.568 0.302 1.00 95.44 115 GLU A CA 1
ATOM 916 C C . GLU A 1 115 ? -11.581 -0.660 1.194 1.00 95.44 115 GLU A C 1
ATOM 918 O O . GLU A 1 115 ? -12.052 0.288 1.818 1.00 95.44 115 GLU A O 1
ATOM 923 N N . VAL A 1 116 ? -10.279 -0.933 1.225 1.00 95.94 116 VAL A N 1
ATOM 924 C CA . VAL A 1 116 ? -9.248 -0.036 1.746 1.00 95.94 116 VAL A CA 1
ATOM 925 C C . VAL A 1 116 ? -8.275 0.328 0.626 1.00 95.94 116 VAL A C 1
ATOM 927 O O . VAL A 1 116 ? -7.848 -0.522 -0.162 1.00 95.94 116 VAL A O 1
ATOM 930 N N . ALA A 1 117 ? -7.922 1.610 0.557 1.00 96.44 117 ALA A N 1
ATOM 931 C CA . ALA A 1 117 ? -7.029 2.161 -0.446 1.00 96.44 117 ALA A CA 1
ATOM 932 C C . ALA A 1 117 ? -5.707 2.629 0.177 1.00 96.44 117 ALA A C 1
ATOM 934 O O . ALA A 1 117 ? -5.686 3.415 1.128 1.00 96.44 117 ALA A O 1
ATOM 935 N N . PHE A 1 118 ? -4.608 2.191 -0.427 1.00 96.38 118 PHE A N 1
ATOM 936 C CA . PHE A 1 118 ? -3.239 2.439 -0.000 1.00 96.38 118 PHE A CA 1
ATOM 937 C C . PHE A 1 118 ? -2.500 3.299 -1.018 1.00 96.38 118 PHE A C 1
ATOM 939 O O . PHE A 1 118 ? -2.508 3.013 -2.220 1.00 96.38 118 PHE A O 1
ATOM 946 N N . LYS A 1 119 ? -1.812 4.328 -0.528 1.00 95.81 119 LYS A N 1
ATOM 947 C CA . LYS A 1 119 ? -0.919 5.169 -1.317 1.00 95.81 119 LYS A CA 1
ATOM 948 C C . LYS A 1 119 ? 0.527 4.863 -0.976 1.00 95.81 119 LYS A C 1
ATOM 950 O O . LYS A 1 119 ? 0.880 4.862 0.197 1.00 95.81 119 LYS A O 1
ATOM 955 N N . LEU A 1 120 ? 1.358 4.624 -1.989 1.00 96.38 120 LEU A N 1
ATOM 956 C CA . LEU A 1 120 ? 2.782 4.369 -1.772 1.00 96.38 120 LEU A CA 1
ATOM 957 C C . LEU A 1 120 ? 3.463 5.559 -1.093 1.00 96.38 120 LEU A C 1
ATOM 959 O O . LEU A 1 120 ? 3.145 6.717 -1.376 1.00 96.38 120 LEU A O 1
ATOM 963 N N . THR A 1 121 ? 4.424 5.262 -0.222 1.00 95.75 121 THR A N 1
ATOM 964 C CA . THR A 1 121 ? 5.290 6.282 0.364 1.00 95.75 121 THR A CA 1
ATOM 965 C C . THR A 1 121 ? 6.190 6.900 -0.701 1.00 95.75 121 THR A C 1
ATOM 967 O O . THR A 1 121 ? 6.533 6.268 -1.706 1.00 95.75 121 THR A O 1
ATOM 970 N N . THR A 1 122 ? 6.618 8.138 -0.461 1.00 94.94 122 THR A N 1
ATOM 971 C CA . THR A 1 122 ? 7.600 8.827 -1.305 1.00 94.94 122 THR A CA 1
ATOM 972 C C . THR A 1 122 ? 8.888 8.008 -1.431 1.00 94.94 122 THR A C 1
ATOM 974 O O . THR A 1 122 ? 9.466 7.924 -2.511 1.00 94.94 122 THR A O 1
ATOM 977 N N . GLU A 1 123 ? 9.315 7.347 -0.356 1.00 95.31 123 GLU A N 1
ATOM 978 C CA . GLU A 1 123 ? 10.476 6.457 -0.322 1.00 95.31 123 GLU A CA 1
ATOM 979 C C . GLU A 1 123 ? 10.317 5.258 -1.270 1.00 95.31 123 GLU A C 1
ATOM 981 O O . GLU A 1 123 ? 11.225 4.961 -2.054 1.00 95.31 123 GLU A O 1
ATOM 986 N N . SER A 1 124 ? 9.149 4.609 -1.251 1.00 96.25 124 SER A N 1
ATOM 987 C CA . SER A 1 124 ? 8.841 3.482 -2.141 1.00 96.25 124 SER A CA 1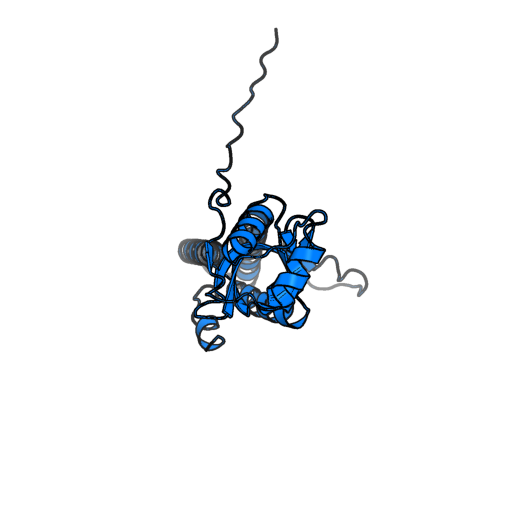
ATOM 988 C C . SER A 1 124 ? 8.778 3.923 -3.598 1.00 96.25 124 SER A C 1
ATOM 990 O O . SER A 1 124 ? 9.389 3.299 -4.465 1.00 96.25 124 SER A O 1
ATOM 992 N N . ILE A 1 125 ? 8.094 5.040 -3.868 1.00 96.00 125 ILE A N 1
ATOM 993 C CA . ILE A 1 125 ? 8.002 5.646 -5.201 1.00 96.00 125 ILE A CA 1
ATOM 994 C C . ILE A 1 125 ? 9.401 5.947 -5.744 1.00 96.00 125 ILE A C 1
ATOM 996 O O . ILE A 1 125 ? 9.741 5.513 -6.843 1.00 96.00 125 ILE A O 1
ATOM 1000 N N . ASN A 1 126 ? 10.235 6.636 -4.964 1.00 95.56 126 ASN A N 1
ATOM 1001 C CA . ASN A 1 126 ? 11.590 7.000 -5.373 1.00 95.56 126 ASN A CA 1
ATOM 1002 C C . ASN A 1 126 ? 12.453 5.765 -5.643 1.00 95.56 126 ASN A C 1
ATOM 1004 O O . ASN A 1 126 ? 13.179 5.736 -6.634 1.00 95.56 126 ASN A O 1
ATOM 1008 N N . SER A 1 127 ? 12.347 4.730 -4.806 1.00 94.94 127 SER A N 1
ATOM 1009 C CA . SER A 1 127 ? 13.097 3.480 -4.983 1.00 94.94 127 SER A CA 1
ATOM 1010 C C . SER A 1 127 ? 12.705 2.749 -6.269 1.00 94.94 127 SER A C 1
ATOM 1012 O O . SER A 1 127 ? 13.570 2.221 -6.972 1.00 94.94 127 SER A O 1
ATOM 1014 N N . LEU A 1 128 ? 11.412 2.745 -6.606 1.00 94.81 128 LEU A N 1
ATOM 1015 C CA . LEU A 1 128 ? 10.895 2.155 -7.841 1.00 94.81 128 LEU A CA 1
ATOM 1016 C C . LEU A 1 128 ? 11.307 2.953 -9.082 1.00 94.81 128 LEU A C 1
ATOM 1018 O O . LEU A 1 128 ? 11.741 2.357 -10.064 1.00 94.81 128 LEU A O 1
ATOM 1022 N N . VAL A 1 129 ? 11.211 4.285 -9.038 1.00 92.94 129 VAL A N 1
ATOM 1023 C CA . VAL A 1 129 ? 11.641 5.166 -10.138 1.00 92.94 129 VAL A CA 1
ATOM 1024 C C . VAL A 1 129 ? 13.141 5.035 -10.379 1.00 92.94 129 VAL A C 1
ATOM 1026 O O . VAL A 1 129 ? 13.559 4.805 -11.511 1.00 92.94 129 VAL A O 1
ATOM 1029 N N . GLU A 1 130 ? 13.952 5.084 -9.320 1.00 91.75 130 GLU A N 1
ATOM 1030 C CA . GLU A 1 130 ? 15.400 4.891 -9.421 1.00 91.75 130 GLU A CA 1
ATOM 1031 C C . GLU A 1 130 ? 15.734 3.528 -10.045 1.00 91.75 130 GLU A C 1
ATOM 1033 O O . GLU A 1 130 ? 16.608 3.420 -10.911 1.00 91.75 130 GLU A O 1
ATOM 1038 N N . TYR A 1 131 ? 15.037 2.472 -9.615 1.00 90.12 131 TYR A N 1
ATOM 1039 C CA . TYR A 1 131 ? 15.224 1.145 -10.179 1.00 90.12 131 TYR A CA 1
ATOM 1040 C C . TYR A 1 131 ? 14.892 1.105 -11.671 1.00 90.12 131 TYR A C 1
ATOM 1042 O O . TYR A 1 131 ? 15.717 0.654 -12.468 1.00 90.12 131 TYR A O 1
ATOM 1050 N N . TYR A 1 132 ? 13.718 1.611 -12.045 1.00 88.38 132 TYR A N 1
ATOM 1051 C CA . TYR A 1 132 ? 13.237 1.641 -13.420 1.00 88.38 132 TYR A CA 1
ATOM 1052 C C . TYR A 1 132 ? 14.204 2.396 -14.344 1.00 88.38 132 TYR A C 1
ATOM 1054 O O . TYR A 1 132 ? 14.595 1.887 -15.399 1.00 88.38 132 TYR A O 1
ATOM 1062 N N . GLU A 1 133 ? 14.672 3.573 -13.919 1.00 86.44 133 GLU A N 1
ATOM 1063 C CA . GLU A 1 133 ? 15.641 4.373 -14.670 1.00 86.44 133 GLU A CA 1
ATOM 1064 C C . GLU A 1 133 ? 16.955 3.620 -14.900 1.00 86.44 133 GLU A C 1
ATOM 1066 O O . GLU A 1 133 ? 17.484 3.610 -16.015 1.00 86.44 133 GLU A O 1
ATOM 1071 N N . ARG A 1 134 ? 17.482 2.945 -13.870 1.00 82.94 134 ARG A N 1
ATOM 1072 C CA . ARG A 1 134 ? 18.716 2.159 -13.998 1.00 82.94 134 ARG A CA 1
ATOM 1073 C C . ARG A 1 134 ? 18.523 0.920 -14.872 1.00 82.94 134 ARG A C 1
ATOM 1075 O O . ARG A 1 134 ? 19.364 0.667 -15.735 1.00 82.94 134 ARG A O 1
ATOM 1082 N N . TYR A 1 135 ? 17.432 0.182 -14.682 1.00 79.81 135 TYR A N 1
ATOM 1083 C CA . TYR A 1 135 ? 17.115 -1.035 -15.431 1.00 79.81 135 TYR A CA 1
ATOM 1084 C C . TYR A 1 135 ? 17.002 -0.755 -16.936 1.00 79.81 135 TYR A C 1
ATOM 1086 O O . TYR A 1 135 ? 17.689 -1.383 -17.744 1.00 79.81 135 TYR A O 1
ATOM 1094 N N . HIS A 1 136 ? 16.232 0.266 -17.323 1.00 71.50 136 HIS A N 1
ATOM 1095 C CA . HIS A 1 136 ? 16.079 0.641 -18.732 1.00 71.50 136 HIS A CA 1
ATOM 1096 C C . HIS A 1 136 ? 17.310 1.337 -19.320 1.00 71.50 136 HIS A C 1
ATOM 1098 O O . HIS A 1 136 ? 17.507 1.292 -20.536 1.00 71.50 136 HIS A O 1
ATOM 1104 N N . ARG A 1 137 ? 18.168 1.951 -18.494 1.00 67.50 137 ARG A N 1
ATOM 1105 C CA . ARG A 1 137 ? 19.470 2.469 -18.942 1.00 67.50 137 ARG A CA 1
ATOM 1106 C C . ARG A 1 137 ? 20.416 1.331 -19.333 1.00 67.50 137 ARG A C 1
ATOM 1108 O O . ARG A 1 137 ? 21.025 1.418 -20.394 1.00 67.50 137 ARG A O 1
ATOM 1115 N N . VAL A 1 138 ? 20.512 0.270 -18.526 1.00 64.31 138 VAL A N 1
ATOM 1116 C CA . VAL A 1 138 ? 21.413 -0.877 -18.772 1.00 64.31 138 VAL A CA 1
ATOM 1117 C C . VAL A 1 138 ? 20.864 -1.815 -19.855 1.00 64.31 138 VAL A C 1
ATOM 1119 O O . VAL A 1 138 ? 21.580 -2.143 -20.801 1.00 64.31 138 VAL A O 1
ATOM 1122 N N . GLY A 1 139 ? 19.573 -2.161 -19.803 1.00 55.22 139 GLY A N 1
ATOM 1123 C CA . GLY A 1 139 ? 18.939 -3.070 -20.768 1.00 55.22 139 GLY A CA 1
ATOM 1124 C C . GLY A 1 139 ? 18.940 -2.566 -22.219 1.00 55.22 139 GLY A C 1
ATOM 1125 O O . GLY A 1 139 ? 18.852 -3.365 -23.154 1.00 55.22 139 GLY A O 1
ATOM 1126 N N . LEU A 1 140 ? 19.084 -1.253 -22.438 1.00 47.09 140 LEU A N 1
ATOM 1127 C CA . LEU A 1 140 ? 19.239 -0.677 -23.777 1.00 47.09 140 LEU A CA 1
ATOM 1128 C C . LEU A 1 140 ? 20.676 -0.754 -24.309 1.00 47.09 140 LEU A C 1
ATOM 1130 O O . LEU A 1 140 ? 20.843 -0.900 -25.516 1.00 47.09 140 LEU A O 1
ATOM 1134 N N . VAL A 1 141 ? 21.701 -0.682 -23.450 1.00 42.75 141 VAL A N 1
ATOM 1135 C CA . VAL A 1 141 ? 23.114 -0.784 -23.876 1.00 42.75 141 VAL A CA 1
ATOM 1136 C C . VAL A 1 141 ? 23.394 -2.167 -24.466 1.00 42.75 141 VAL A C 1
ATOM 1138 O O . VAL A 1 141 ? 24.089 -2.274 -25.472 1.00 42.75 141 VAL A O 1
ATOM 1141 N N . ALA A 1 142 ? 22.763 -3.212 -23.922 1.00 46.12 142 ALA A N 1
ATOM 1142 C CA . ALA A 1 142 ? 22.830 -4.566 -24.469 1.00 46.12 142 ALA A CA 1
ATOM 1143 C C . ALA A 1 142 ? 22.094 -4.726 -25.817 1.00 46.12 142 ALA A C 1
ATOM 1145 O O . ALA A 1 142 ? 22.433 -5.610 -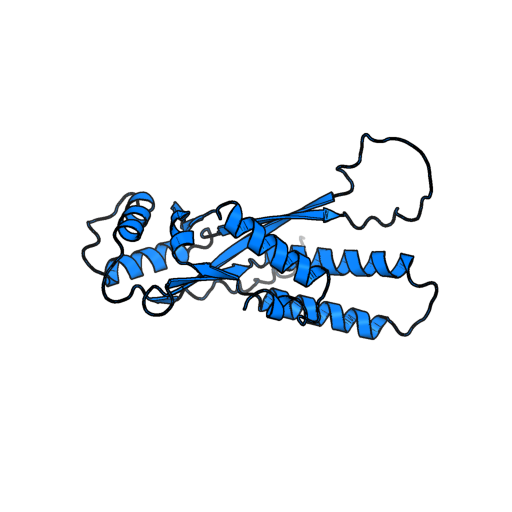26.601 1.00 46.12 142 ALA A O 1
ATOM 1146 N N . LYS A 1 143 ? 21.089 -3.881 -26.103 1.00 44.66 143 LYS A N 1
ATOM 1147 C CA . LYS A 1 143 ? 20.233 -3.991 -27.300 1.00 44.66 143 LYS A CA 1
ATOM 1148 C C . LYS A 1 143 ? 20.563 -2.997 -28.417 1.00 44.66 143 LYS A C 1
ATOM 1150 O O . LYS A 1 143 ? 20.082 -3.184 -29.529 1.00 44.66 143 LYS A O 1
ATOM 1155 N N . MET A 1 144 ? 21.357 -1.955 -28.165 1.00 41.00 144 MET A N 1
ATOM 1156 C CA . MET A 1 144 ? 21.527 -0.842 -29.106 1.00 41.00 144 MET A CA 1
ATOM 1157 C C . MET A 1 144 ? 23.002 -0.572 -29.429 1.00 41.00 144 MET A C 1
ATOM 1159 O O . MET A 1 144 ? 23.608 0.378 -28.940 1.00 41.00 144 MET A O 1
ATOM 1163 N N . HIS A 1 145 ? 23.519 -1.322 -30.407 1.00 48.00 145 HIS A N 1
ATOM 1164 C CA . HIS A 1 145 ? 24.465 -0.779 -31.391 1.00 48.00 145 HIS A CA 1
ATOM 1165 C C . HIS A 1 145 ? 23.751 0.151 -32.409 1.00 48.00 145 HIS A C 1
ATOM 1167 O O . HIS A 1 145 ? 24.318 0.508 -33.437 1.00 48.00 145 HIS A O 1
ATOM 1173 N N . GLU A 1 146 ? 22.510 0.584 -32.135 1.00 46.53 146 GLU A N 1
ATOM 1174 C CA . GLU A 1 146 ? 21.725 1.471 -32.993 1.00 46.53 146 GLU A CA 1
ATOM 1175 C C . GLU A 1 146 ? 21.151 2.695 -32.246 1.00 46.53 146 GLU A C 1
ATOM 1177 O O . GLU A 1 146 ? 20.151 2.652 -31.544 1.00 46.53 146 GLU A O 1
ATOM 1182 N N . ARG A 1 147 ? 21.752 3.845 -32.561 1.00 50.25 147 ARG A N 1
ATOM 1183 C CA . ARG A 1 147 ? 21.066 5.074 -33.003 1.00 50.25 147 ARG A CA 1
ATOM 1184 C C . ARG A 1 147 ? 20.425 6.032 -31.973 1.00 50.25 147 ARG A C 1
ATOM 1186 O O . ARG A 1 147 ? 19.515 5.742 -31.206 1.00 50.25 147 ARG A O 1
ATOM 1193 N N . SER A 1 148 ? 20.833 7.287 -32.162 1.00 48.62 148 SER A N 1
ATOM 1194 C CA . SER A 1 148 ? 20.439 8.593 -31.601 1.00 48.62 148 SER A CA 1
ATOM 1195 C C . SER A 1 148 ? 18.930 8.961 -31.557 1.00 48.62 148 SER A C 1
ATOM 1197 O O . SER A 1 148 ? 18.604 10.116 -31.288 1.00 48.62 148 SER A O 1
ATOM 1199 N N . GLY A 1 149 ? 17.992 8.042 -31.819 1.00 50.84 149 GLY A N 1
ATOM 1200 C CA . GLY A 1 149 ? 16.536 8.303 -31.792 1.00 50.84 149 GLY A CA 1
ATOM 1201 C C . GLY A 1 149 ? 15.845 8.011 -30.449 1.00 50.84 149 GLY A C 1
ATOM 1202 O O . GLY A 1 149 ? 14.702 8.412 -30.240 1.00 50.84 149 GLY A O 1
ATOM 1203 N N . ASN A 1 150 ? 16.541 7.340 -29.528 1.00 62.97 150 ASN A N 1
ATOM 1204 C CA . ASN A 1 150 ? 15.939 6.705 -28.351 1.00 62.97 150 ASN A CA 1
ATOM 1205 C C . ASN A 1 150 ? 15.826 7.591 -27.101 1.00 62.97 150 ASN A C 1
ATOM 1207 O O . ASN A 1 150 ? 15.143 7.207 -26.156 1.00 62.97 150 ASN A O 1
ATOM 1211 N N . ASP A 1 151 ? 16.444 8.775 -27.069 1.00 70.56 151 ASP A N 1
ATOM 1212 C CA . ASP A 1 151 ? 16.448 9.616 -25.860 1.00 70.56 151 ASP A CA 1
ATOM 1213 C C . ASP A 1 151 ? 15.078 10.211 -25.537 1.00 70.56 151 ASP A C 1
ATOM 1215 O O . ASP A 1 151 ? 14.658 10.218 -24.381 1.00 70.56 151 ASP A O 1
ATOM 1219 N N . ARG A 1 152 ? 14.347 10.665 -26.563 1.00 74.94 152 ARG A N 1
ATOM 1220 C CA . ARG A 1 152 ? 12.989 11.202 -26.388 1.00 74.94 152 ARG A CA 1
ATOM 1221 C C . ARG A 1 152 ? 12.008 10.119 -25.949 1.00 74.94 152 ARG A C 1
ATOM 1223 O O . ARG A 1 152 ? 11.191 10.371 -25.073 1.00 74.94 152 ARG A O 1
ATOM 1230 N N . VAL A 1 153 ? 12.117 8.922 -26.530 1.00 75.00 153 VAL A N 1
ATOM 1231 C CA . VAL A 1 153 ? 11.286 7.766 -26.163 1.00 75.00 153 VAL A CA 1
ATOM 1232 C C . VAL A 1 153 ? 11.597 7.322 -24.734 1.00 75.00 153 VAL A C 1
ATOM 1234 O O . VAL A 1 153 ? 10.677 7.140 -23.949 1.00 75.00 153 VAL A O 1
ATOM 1237 N N . ARG A 1 154 ? 12.878 7.247 -24.348 1.00 71.69 154 ARG A N 1
ATOM 1238 C CA . ARG A 1 154 ? 13.289 6.887 -22.982 1.00 71.69 154 ARG A CA 1
ATOM 1239 C C . ARG A 1 154 ? 12.773 7.871 -21.946 1.00 71.69 154 ARG A C 1
ATOM 1241 O O . ARG A 1 154 ? 12.207 7.457 -20.941 1.00 71.69 154 ARG A O 1
ATOM 1248 N N . LYS A 1 155 ? 12.955 9.168 -22.205 1.00 81.31 155 LYS A N 1
ATOM 1249 C CA . LYS A 1 155 ? 12.454 10.220 -21.322 1.00 81.31 155 LYS A CA 1
ATOM 1250 C C . LYS A 1 155 ? 10.940 10.102 -21.156 1.00 81.31 155 LYS A C 1
ATOM 1252 O O . LYS A 1 155 ? 10.464 10.096 -20.030 1.00 81.31 155 LYS A O 1
ATOM 1257 N N . LYS A 1 156 ? 10.220 9.898 -22.262 1.00 84.06 156 LYS A N 1
ATOM 1258 C CA . LYS A 1 156 ? 8.771 9.700 -22.250 1.00 84.06 156 LYS A CA 1
ATOM 1259 C C . LYS A 1 156 ? 8.357 8.483 -21.410 1.00 84.06 156 LYS A C 1
ATOM 1261 O O . LYS A 1 156 ? 7.521 8.635 -20.533 1.00 84.06 156 LYS A O 1
ATOM 1266 N N . MET A 1 157 ? 8.975 7.316 -21.609 1.00 82.38 157 MET A N 1
ATOM 1267 C CA . MET A 1 157 ? 8.657 6.114 -20.820 1.00 82.38 157 MET A CA 1
ATOM 1268 C C . MET A 1 157 ? 8.973 6.290 -19.327 1.00 82.38 157 MET A C 1
ATOM 1270 O O . MET A 1 157 ? 8.254 5.764 -18.484 1.00 82.38 157 MET A O 1
ATOM 1274 N N . SER A 1 158 ? 10.044 7.017 -18.986 1.00 85.62 158 SER A N 1
ATOM 1275 C CA . SER A 1 158 ? 10.393 7.324 -17.590 1.00 85.62 158 SER A CA 1
ATOM 1276 C C . SER A 1 158 ? 9.380 8.262 -16.942 1.00 85.62 158 SER A C 1
ATOM 1278 O O . SER A 1 158 ? 8.967 8.043 -15.806 1.00 85.62 158 SER A O 1
ATOM 1280 N N . GLU A 1 159 ? 8.932 9.280 -17.679 1.00 89.06 159 GLU A N 1
ATOM 1281 C CA . GLU A 1 159 ? 7.880 10.200 -17.243 1.00 89.06 159 GLU A CA 1
ATOM 1282 C C . GLU A 1 159 ? 6.537 9.475 -17.083 1.00 89.06 159 GLU A C 1
ATOM 1284 O O . GLU A 1 159 ? 5.826 9.709 -16.108 1.00 89.06 159 GLU A O 1
ATOM 1289 N N . GLU A 1 160 ? 6.201 8.561 -17.998 1.00 89.12 160 GLU A N 1
ATOM 1290 C CA . GLU A 1 160 ? 4.983 7.747 -17.938 1.00 89.12 160 GLU A CA 1
ATOM 1291 C C . GLU A 1 160 ? 4.997 6.787 -16.748 1.00 89.12 160 GLU A C 1
ATOM 1293 O O . GLU A 1 160 ? 4.023 6.763 -15.997 1.00 89.12 160 GLU A O 1
ATOM 1298 N N . PHE A 1 161 ? 6.107 6.080 -16.515 1.00 90.19 161 PHE A N 1
ATOM 1299 C CA . PHE A 1 161 ? 6.272 5.229 -15.336 1.00 90.19 161 PHE A CA 1
ATOM 1300 C C . PHE A 1 161 ? 6.199 6.044 -14.042 1.00 90.19 161 PHE A C 1
ATOM 1302 O O . PHE A 1 161 ? 5.424 5.715 -13.146 1.00 90.19 161 PHE A O 1
ATOM 1309 N N . THR A 1 162 ? 6.948 7.149 -13.965 1.00 92.38 162 THR A N 1
ATOM 1310 C CA . THR A 1 162 ? 6.954 8.044 -12.799 1.00 92.38 162 THR A CA 1
ATOM 1311 C C . THR A 1 162 ? 5.556 8.566 -12.500 1.00 92.38 162 THR A C 1
ATOM 1313 O O . THR A 1 162 ? 5.143 8.581 -11.344 1.00 92.38 162 THR A O 1
ATOM 1316 N N . ARG A 1 163 ? 4.796 8.970 -13.521 1.00 92.31 163 ARG A N 1
ATOM 1317 C CA . ARG A 1 163 ? 3.404 9.392 -13.345 1.00 92.31 163 ARG A CA 1
ATOM 1318 C C . ARG A 1 163 ? 2.534 8.235 -12.859 1.00 92.31 163 ARG A C 1
ATOM 1320 O O . ARG A 1 163 ? 1.836 8.395 -11.864 1.00 92.31 163 ARG A O 1
ATOM 1327 N N . ALA A 1 164 ? 2.608 7.076 -13.512 1.00 92.00 164 ALA A N 1
ATOM 1328 C CA . ALA A 1 164 ? 1.791 5.917 -13.170 1.00 92.00 164 ALA A CA 1
ATOM 1329 C C . ALA A 1 164 ? 2.026 5.456 -11.726 1.00 92.00 164 ALA A C 1
ATOM 1331 O O . ALA A 1 164 ? 1.062 5.219 -11.002 1.00 92.00 164 ALA A O 1
ATOM 1332 N N . ILE A 1 165 ? 3.281 5.387 -11.271 1.00 93.69 165 ILE A N 1
ATOM 1333 C CA . ILE A 1 165 ? 3.597 4.977 -9.898 1.00 93.69 165 ILE A CA 1
ATOM 1334 C C . ILE A 1 165 ? 3.244 6.058 -8.869 1.00 93.69 165 ILE A C 1
ATOM 1336 O O . ILE A 1 165 ? 2.775 5.740 -7.778 1.00 93.69 165 ILE A O 1
ATOM 1340 N N . ASN A 1 166 ? 3.380 7.340 -9.228 1.00 92.94 166 ASN A N 1
ATOM 1341 C CA . ASN A 1 166 ? 2.931 8.447 -8.383 1.00 92.94 166 ASN A CA 1
ATOM 1342 C C . ASN A 1 166 ? 1.415 8.520 -8.261 1.00 92.94 166 ASN A C 1
ATOM 1344 O O . ASN A 1 166 ? 0.928 9.015 -7.253 1.00 92.94 166 ASN A O 1
ATOM 1348 N N . GLU A 1 167 ? 0.655 8.068 -9.255 1.00 92.75 167 GLU A N 1
ATOM 1349 C CA . GLU A 1 167 ? -0.811 8.027 -9.232 1.00 92.75 167 GLU A CA 1
ATOM 1350 C C . GLU A 1 167 ? -1.344 6.700 -8.687 1.00 92.75 167 GLU A C 1
ATOM 1352 O O . GLU A 1 167 ? -2.475 6.655 -8.205 1.00 92.75 167 GLU A O 1
ATOM 1357 N N . PHE A 1 168 ? -0.507 5.660 -8.653 1.00 94.12 168 PHE A N 1
ATOM 1358 C CA . PHE A 1 168 ? -0.861 4.332 -8.173 1.00 94.12 168 PHE A CA 1
ATOM 1359 C C . PHE A 1 168 ? -1.482 4.383 -6.775 1.00 94.12 168 PHE A C 1
ATOM 1361 O O . PHE A 1 168 ? -0.969 5.028 -5.854 1.00 94.12 168 PHE A O 1
ATOM 1368 N N . VAL A 1 169 ? -2.621 3.711 -6.646 1.00 95.44 169 VAL A N 1
ATOM 1369 C CA . VAL A 1 169 ? -3.330 3.485 -5.391 1.00 95.44 169 VAL A CA 1
ATOM 1370 C C . VAL A 1 169 ? -3.748 2.028 -5.394 1.00 95.44 169 VAL A C 1
ATOM 1372 O O . VAL A 1 169 ? -4.560 1.619 -6.229 1.00 95.44 169 VAL A O 1
ATOM 1375 N N . TYR A 1 170 ? -3.192 1.257 -4.467 1.00 95.88 170 TYR A N 1
ATOM 1376 C CA . TYR A 1 170 ? -3.550 -0.142 -4.313 1.00 95.88 170 TYR A CA 1
ATOM 1377 C C . TYR A 1 170 ? -4.856 -0.255 -3.534 1.00 95.88 170 TYR A C 1
ATOM 1379 O O . TYR A 1 170 ? -5.031 0.409 -2.517 1.00 95.88 170 TYR A O 1
ATOM 1387 N N . ARG A 1 171 ? -5.774 -1.084 -4.021 1.00 95.50 171 ARG A N 1
ATOM 1388 C CA . ARG A 1 171 ? -7.094 -1.297 -3.428 1.00 95.50 171 ARG A CA 1
ATOM 1389 C C . ARG A 1 171 ? -7.278 -2.766 -3.130 1.00 95.50 171 ARG A C 1
ATOM 1391 O O . ARG A 1 171 ? -7.014 -3.605 -3.989 1.00 95.50 171 ARG A O 1
ATOM 1398 N N . THR A 1 172 ? -7.721 -3.065 -1.921 1.00 95.44 172 THR A N 1
ATOM 1399 C CA . THR A 1 172 ? -8.050 -4.428 -1.505 1.00 95.44 172 THR A CA 1
ATOM 1400 C C . THR A 1 172 ? -9.208 -4.409 -0.521 1.00 95.44 172 THR A C 1
ATOM 1402 O O . THR A 1 172 ? -9.631 -3.351 -0.060 1.00 95.44 172 THR A O 1
ATOM 1405 N N . HIS A 1 173 ? -9.731 -5.585 -0.210 1.00 95.00 173 HIS A N 1
ATOM 1406 C CA . HIS A 1 173 ? -10.838 -5.737 0.714 1.00 95.00 173 HIS A CA 1
ATOM 1407 C C . HIS A 1 173 ? -10.456 -5.277 2.133 1.00 95.00 173 HIS A C 1
ATOM 1409 O O . HIS A 1 173 ? -9.328 -5.474 2.591 1.00 95.00 173 HIS A O 1
ATOM 1415 N N . VAL A 1 174 ? -11.416 -4.711 2.866 1.00 93.25 174 VAL A N 1
ATOM 1416 C CA . VAL A 1 174 ? -11.252 -4.182 4.239 1.00 93.25 174 VAL A CA 1
ATOM 1417 C C . VAL A 1 174 ? -10.735 -5.202 5.245 1.00 93.25 174 VAL A C 1
ATOM 1419 O O . VAL A 1 174 ? -10.188 -4.810 6.270 1.00 93.25 174 VAL A O 1
ATOM 1422 N N . SER A 1 175 ? -10.821 -6.501 4.948 1.00 91.75 175 SER A N 1
ATOM 1423 C CA . SER A 1 175 ? -10.178 -7.548 5.753 1.00 91.75 175 SER A CA 1
ATOM 1424 C C . SER A 1 175 ? -8.667 -7.360 5.902 1.00 91.75 175 SER A C 1
ATOM 1426 O O . SER A 1 175 ? -8.110 -7.857 6.877 1.00 91.75 175 SER A O 1
ATOM 1428 N N . ALA A 1 176 ? -8.006 -6.624 4.999 1.00 92.38 176 ALA A N 1
ATOM 1429 C CA . ALA A 1 176 ? -6.599 -6.256 5.150 1.00 92.38 176 ALA A CA 1
ATOM 1430 C C . ALA A 1 176 ? -6.338 -5.453 6.439 1.00 92.38 176 ALA A C 1
ATOM 1432 O O . ALA A 1 176 ? -5.282 -5.603 7.046 1.00 92.38 176 ALA A O 1
ATOM 1433 N N . LEU A 1 177 ? -7.326 -4.691 6.933 1.00 92.38 177 LEU A N 1
ATOM 1434 C CA . LEU A 1 177 ? -7.252 -4.002 8.228 1.00 92.38 177 LEU A CA 1
ATOM 1435 C C . LEU A 1 177 ? -7.141 -4.966 9.420 1.00 92.38 177 LEU A C 1
ATOM 1437 O O . LEU A 1 177 ? -6.856 -4.527 10.528 1.00 92.38 177 LEU A O 1
ATOM 1441 N N . GLY A 1 178 ? -7.333 -6.273 9.219 1.00 89.31 178 GLY A N 1
ATOM 1442 C CA . GLY A 1 178 ? -7.028 -7.287 10.225 1.00 89.31 178 GLY A CA 1
ATOM 1443 C C . GLY A 1 178 ? -5.551 -7.317 10.639 1.00 89.31 178 GLY A C 1
ATOM 1444 O O . GLY A 1 178 ? -5.265 -7.743 11.752 1.00 89.31 178 GLY A O 1
ATOM 1445 N N . GLY A 1 179 ? -4.638 -6.834 9.785 1.00 88.50 179 GLY A N 1
ATOM 1446 C CA . GLY A 1 179 ? -3.209 -6.679 10.085 1.00 88.50 179 GLY A CA 1
ATOM 1447 C C . GLY A 1 179 ? -2.828 -5.343 10.733 1.00 88.50 179 GLY A C 1
ATOM 1448 O O . GLY A 1 179 ? -1.646 -5.025 10.779 1.00 88.50 179 GLY A O 1
ATOM 1449 N N . LEU A 1 180 ? -3.801 -4.535 11.174 1.00 91.94 180 LEU A N 1
ATOM 1450 C CA . LEU A 1 180 ? -3.543 -3.251 11.831 1.00 91.94 180 LEU A CA 1
ATOM 1451 C C . LEU A 1 180 ? -2.933 -3.463 13.225 1.00 91.94 180 LEU A C 1
ATOM 1453 O O . LEU A 1 180 ? -3.484 -4.189 14.055 1.00 91.94 180 LEU A O 1
ATOM 1457 N N . GLU A 1 181 ? -1.840 -2.759 13.491 1.00 90.94 181 GLU A N 1
ATOM 1458 C CA . GLU A 1 181 ? -1.074 -2.801 14.734 1.00 90.94 181 GLU A CA 1
ATOM 1459 C C . GLU A 1 181 ? -1.042 -1.429 15.441 1.00 90.94 181 GLU A C 1
ATOM 1461 O O . GLU A 1 181 ? -1.685 -0.460 15.020 1.00 90.94 181 GLU A O 1
ATOM 1466 N N . GLU A 1 182 ? -0.313 -1.359 16.562 1.00 86.94 182 GLU A N 1
ATOM 1467 C CA . GLU A 1 182 ? -0.068 -0.125 17.320 1.00 86.94 182 GLU A CA 1
ATOM 1468 C C . GLU A 1 182 ? 0.478 1.002 16.422 1.00 86.94 182 GLU A C 1
ATOM 1470 O O . GLU A 1 182 ? 1.141 0.761 15.421 1.00 86.94 182 GLU A O 1
ATOM 1475 N N . ASP A 1 183 ? 0.181 2.260 16.759 1.00 86.56 183 ASP A N 1
ATOM 1476 C CA . ASP A 1 183 ? 0.552 3.445 15.958 1.00 86.56 183 ASP A CA 1
ATOM 1477 C C . ASP A 1 183 ? -0.001 3.461 14.509 1.00 86.56 183 ASP A C 1
ATOM 1479 O O . ASP A 1 183 ? 0.337 4.347 13.721 1.00 86.56 183 ASP A O 1
ATOM 1483 N N . GLY A 1 184 ? -0.899 2.532 14.160 1.00 89.19 184 GLY A N 1
ATOM 1484 C CA . GLY A 1 184 ? -1.519 2.449 12.841 1.00 89.19 184 GLY A CA 1
ATOM 1485 C C . GLY A 1 184 ? -0.643 1.786 11.781 1.00 89.19 184 GLY A C 1
ATOM 1486 O O . GLY A 1 184 ? -0.929 1.937 10.589 1.00 89.19 184 GLY A O 1
ATOM 1487 N N . THR A 1 185 ? 0.424 1.096 12.188 1.00 93.25 185 THR A N 1
ATOM 1488 C CA . THR A 1 185 ? 1.231 0.263 11.290 1.00 93.25 185 THR A CA 1
ATOM 1489 C C . THR A 1 185 ? 0.455 -0.980 10.867 1.00 93.25 185 THR A C 1
ATOM 1491 O O . THR A 1 185 ? -0.603 -1.295 11.415 1.00 93.25 185 THR A O 1
ATOM 1494 N N . GLY A 1 186 ? 0.967 -1.691 9.872 1.00 93.44 186 GLY A N 1
ATOM 1495 C CA . GLY A 1 186 ? 0.433 -2.995 9.510 1.00 93.44 186 GLY A CA 1
ATOM 1496 C C . GLY A 1 186 ? 1.264 -3.682 8.444 1.00 93.44 186 GLY A C 1
ATOM 1497 O O . GLY A 1 186 ? 2.105 -3.065 7.787 1.00 93.44 186 GLY A O 1
ATOM 1498 N N . GLU A 1 187 ? 1.016 -4.969 8.262 1.00 92.62 187 GLU A N 1
ATOM 1499 C CA . GLU A 1 187 ? 1.649 -5.782 7.229 1.00 92.62 187 GLU A CA 1
ATOM 1500 C C . GLU A 1 187 ? 0.585 -6.592 6.487 1.00 92.62 187 GLU A C 1
ATOM 1502 O O . GLU A 1 187 ? -0.378 -7.098 7.069 1.00 92.62 187 GLU A O 1
ATOM 1507 N N . PHE A 1 188 ? 0.749 -6.695 5.171 1.00 89.94 188 PHE A N 1
ATOM 1508 C CA . PHE A 1 188 ? -0.080 -7.570 4.357 1.00 89.94 188 PHE A CA 1
ATOM 1509 C C . PHE A 1 188 ? 0.233 -9.043 4.593 1.00 89.94 188 PHE A C 1
ATOM 1511 O O . PHE A 1 188 ? 1.377 -9.460 4.756 1.00 89.94 188 PHE A O 1
ATOM 1518 N N . LEU A 1 189 ? -0.815 -9.859 4.523 1.00 85.62 189 LEU A N 1
ATOM 1519 C CA . LEU A 1 189 ? -0.656 -11.303 4.459 1.00 85.62 189 LEU A CA 1
ATOM 1520 C C . LEU A 1 189 ? -0.039 -11.703 3.113 1.00 85.62 189 LEU A C 1
ATOM 1522 O O . LEU A 1 189 ? -0.228 -11.024 2.104 1.00 85.62 189 LEU A O 1
ATOM 1526 N N . VAL A 1 190 ? 0.635 -12.857 3.090 1.00 82.81 190 VAL A N 1
ATOM 1527 C CA . VAL A 1 190 ? 1.414 -13.354 1.938 1.00 82.81 190 VAL A CA 1
ATOM 1528 C C . VAL A 1 190 ? 0.665 -13.226 0.605 1.00 82.81 190 VAL A C 1
ATOM 1530 O O . VAL A 1 190 ? 1.232 -12.711 -0.354 1.00 82.81 190 VAL A O 1
ATOM 1533 N N . ASN A 1 191 ? -0.612 -13.616 0.552 1.00 86.00 191 ASN A N 1
ATOM 1534 C CA . ASN A 1 191 ? -1.410 -13.571 -0.679 1.00 86.00 191 ASN A CA 1
ATOM 1535 C C . ASN A 1 191 ? -1.644 -12.136 -1.190 1.00 86.00 191 ASN A C 1
ATOM 1537 O O . ASN A 1 191 ? -1.559 -11.882 -2.392 1.00 86.00 191 ASN A O 1
ATOM 1541 N N . ASP A 1 192 ? -1.933 -11.189 -0.292 1.00 88.25 192 ASP A N 1
ATOM 1542 C CA . ASP A 1 192 ? -2.109 -9.780 -0.660 1.00 88.25 192 ASP A CA 1
ATOM 1543 C C . ASP A 1 192 ? -0.771 -9.167 -1.088 1.00 88.25 192 ASP A C 1
ATOM 1545 O O . ASP A 1 192 ? -0.710 -8.414 -2.063 1.00 88.25 192 ASP A O 1
ATOM 1549 N N . SER A 1 193 ? 0.318 -9.547 -0.415 1.00 91.75 193 SER A N 1
ATOM 1550 C CA . SER A 1 193 ? 1.666 -9.143 -0.804 1.00 91.75 193 SER A CA 1
ATOM 1551 C C . SER A 1 193 ? 2.046 -9.645 -2.194 1.00 91.75 193 SER A C 1
ATOM 1553 O O . SER A 1 193 ? 2.605 -8.874 -2.969 1.00 91.75 193 SER A O 1
ATOM 1555 N N . GLU A 1 194 ? 1.755 -10.901 -2.545 1.00 93.06 194 GLU A N 1
ATOM 1556 C CA . GLU A 1 194 ? 2.020 -11.448 -3.886 1.00 93.06 194 GLU A CA 1
ATOM 1557 C C . GLU A 1 194 ? 1.314 -10.639 -4.977 1.00 93.06 194 GLU A C 1
ATOM 1559 O O . GLU A 1 194 ? 1.945 -10.236 -5.954 1.00 93.06 194 GLU A O 1
ATOM 1564 N N . ARG A 1 195 ? 0.045 -10.278 -4.759 1.00 93.38 195 ARG A N 1
ATOM 1565 C CA . ARG A 1 195 ? -0.713 -9.451 -5.705 1.00 93.38 195 ARG A CA 1
ATOM 1566 C C . ARG A 1 195 ? -0.087 -8.071 -5.914 1.00 93.38 195 ARG A C 1
ATOM 1568 O O . ARG A 1 195 ? -0.032 -7.588 -7.045 1.00 93.38 195 ARG A O 1
ATOM 1575 N N . VAL A 1 196 ? 0.403 -7.436 -4.848 1.00 94.50 196 VAL A N 1
ATOM 1576 C CA . VAL A 1 196 ? 1.122 -6.155 -4.950 1.00 94.50 196 VAL A CA 1
ATOM 1577 C C . VAL A 1 196 ? 2.405 -6.320 -5.767 1.00 94.50 196 VAL A C 1
ATOM 1579 O O . VAL A 1 196 ? 2.669 -5.496 -6.644 1.00 94.50 196 VAL A O 1
ATOM 1582 N N . LYS A 1 197 ? 3.182 -7.387 -5.530 1.00 94.00 197 LYS A N 1
ATOM 1583 C CA . LYS A 1 197 ? 4.415 -7.662 -6.291 1.00 94.00 197 LYS A CA 1
ATOM 1584 C C . LYS A 1 197 ? 4.126 -7.811 -7.778 1.00 94.00 197 LYS A C 1
ATOM 1586 O O . LYS A 1 197 ? 4.794 -7.161 -8.574 1.00 94.00 197 LYS A O 1
ATOM 1591 N N . ASP A 1 198 ? 3.123 -8.607 -8.137 1.00 93.19 198 ASP A N 1
ATOM 1592 C CA . ASP A 1 198 ? 2.767 -8.868 -9.534 1.00 93.19 198 ASP A CA 1
ATOM 1593 C C . ASP A 1 198 ? 2.384 -7.587 -10.280 1.00 93.19 198 ASP A C 1
ATOM 1595 O O . ASP A 1 198 ? 2.810 -7.368 -11.415 1.00 93.19 198 ASP A O 1
ATOM 1599 N N . ILE A 1 199 ? 1.613 -6.707 -9.634 1.00 93.19 199 ILE A N 1
ATOM 1600 C CA . ILE A 1 199 ? 1.219 -5.422 -10.221 1.00 93.19 199 ILE A CA 1
ATOM 1601 C C . ILE A 1 199 ? 2.445 -4.527 -10.420 1.00 93.19 199 ILE A C 1
ATOM 1603 O O . ILE A 1 199 ? 2.644 -4.002 -11.514 1.00 93.19 199 ILE A O 1
ATOM 1607 N N . ILE A 1 200 ? 3.278 -4.365 -9.387 1.00 93.38 200 ILE A N 1
ATOM 1608 C CA . ILE A 1 200 ? 4.454 -3.486 -9.443 1.00 93.38 200 ILE A CA 1
ATOM 1609 C C . ILE A 1 200 ? 5.486 -3.998 -10.456 1.00 93.38 200 ILE A C 1
ATOM 1611 O O . ILE A 1 200 ? 6.001 -3.210 -11.248 1.00 93.38 200 ILE A O 1
ATOM 1615 N N . LEU A 1 201 ? 5.757 -5.306 -10.489 1.00 90.75 201 LEU A N 1
ATOM 1616 C CA . LEU A 1 201 ? 6.639 -5.914 -11.489 1.00 90.75 201 LEU A CA 1
ATOM 1617 C C . LEU A 1 201 ? 6.073 -5.745 -12.903 1.00 90.75 201 LEU A C 1
ATOM 1619 O O . LEU A 1 201 ? 6.807 -5.355 -13.807 1.00 90.75 201 LEU A O 1
ATOM 1623 N N . GLY A 1 202 ? 4.760 -5.913 -13.081 1.00 88.88 202 GLY A N 1
ATOM 1624 C CA . GLY A 1 202 ? 4.094 -5.628 -14.351 1.00 88.88 202 GLY A CA 1
ATOM 1625 C C . GLY A 1 202 ? 4.255 -4.172 -14.807 1.00 88.88 202 GLY A C 1
ATOM 1626 O O . GLY A 1 202 ? 4.454 -3.929 -15.997 1.00 88.88 202 GLY A O 1
ATOM 1627 N N . MET A 1 203 ? 4.217 -3.202 -13.881 1.00 88.56 203 MET A N 1
ATOM 1628 C CA . MET A 1 203 ? 4.457 -1.780 -14.190 1.00 88.56 203 MET A CA 1
ATOM 1629 C C . MET A 1 203 ? 5.906 -1.516 -14.608 1.00 88.56 203 MET A C 1
ATOM 1631 O O . MET A 1 203 ? 6.144 -0.670 -15.467 1.00 88.56 203 MET A O 1
ATOM 1635 N N . ILE A 1 204 ? 6.864 -2.231 -14.011 1.00 85.88 204 ILE A N 1
ATOM 1636 C CA . ILE A 1 204 ? 8.286 -2.138 -14.363 1.00 85.88 204 ILE A CA 1
ATOM 1637 C C . ILE A 1 204 ? 8.535 -2.722 -15.761 1.00 85.88 204 ILE A C 1
ATOM 1639 O O . ILE A 1 204 ? 9.270 -2.133 -16.546 1.00 85.88 204 ILE A O 1
ATOM 1643 N N . GLU A 1 205 ? 7.922 -3.860 -16.091 1.00 80.38 205 GLU A N 1
ATOM 1644 C CA . GLU A 1 205 ? 8.113 -4.533 -17.383 1.00 80.38 205 GLU A CA 1
ATOM 1645 C C . GLU A 1 205 ? 7.376 -3.847 -18.546 1.00 80.38 205 GLU A C 1
ATOM 1647 O O . GLU A 1 205 ? 7.829 -3.916 -19.693 1.00 80.38 205 GLU A O 1
ATOM 1652 N N . SER A 1 206 ? 6.239 -3.193 -18.279 1.00 70.56 206 SER A N 1
ATOM 1653 C CA . SER A 1 206 ? 5.410 -2.540 -19.298 1.00 70.56 206 SER A CA 1
ATOM 1654 C C . SER A 1 206 ? 4.778 -1.236 -18.775 1.00 70.56 206 SER A C 1
ATOM 1656 O O . SER A 1 206 ? 3.683 -1.260 -18.204 1.00 70.56 206 SER A O 1
ATOM 1658 N N . PRO A 1 207 ? 5.414 -0.070 -19.010 1.00 55.72 207 PRO A N 1
ATOM 1659 C CA . PRO A 1 207 ? 4.898 1.231 -18.567 1.00 55.72 207 PRO A CA 1
ATOM 1660 C C . PRO A 1 207 ? 3.616 1.661 -19.302 1.00 55.72 207 PRO A C 1
ATOM 1662 O O . PRO A 1 207 ? 2.876 2.503 -18.798 1.00 55.72 207 PRO A O 1
ATOM 1665 N N . ASP A 1 208 ? 3.311 1.060 -20.460 1.00 49.97 208 ASP A N 1
ATOM 1666 C CA . ASP A 1 208 ? 2.155 1.412 -21.299 1.00 49.97 208 ASP A CA 1
ATOM 1667 C C . ASP A 1 208 ? 0.803 0.977 -20.692 1.00 49.97 208 ASP A C 1
ATOM 1669 O O . ASP A 1 208 ? -0.244 1.158 -21.316 1.00 49.97 208 ASP A O 1
ATOM 1673 N N . GLY A 1 209 ? 0.791 0.355 -19.503 1.00 45.19 209 GLY A N 1
ATOM 1674 C CA . GLY A 1 209 ? -0.416 0.041 -18.718 1.00 45.19 209 GLY A CA 1
ATOM 1675 C C . GLY A 1 209 ? -1.413 -0.925 -19.378 1.00 45.19 209 GLY A C 1
ATOM 1676 O O . GLY A 1 209 ? -2.391 -1.337 -18.755 1.00 45.19 209 GLY A O 1
ATOM 1677 N N . THR A 1 210 ? -1.163 -1.336 -20.623 1.00 41.47 210 THR A N 1
ATOM 1678 C CA . THR A 1 210 ? -2.124 -2.067 -21.459 1.00 41.47 210 THR A CA 1
ATOM 1679 C C . THR A 1 210 ? -2.262 -3.528 -21.010 1.00 41.47 210 THR A C 1
ATOM 1681 O O . THR A 1 210 ? -3.311 -4.136 -21.193 1.00 41.47 210 THR A O 1
ATOM 1684 N N . SER A 1 211 ? -1.241 -4.083 -20.346 1.00 39.50 211 SER A N 1
ATOM 1685 C CA . SER A 1 211 ? -1.277 -5.455 -19.817 1.00 39.50 211 SER A CA 1
ATOM 1686 C C . SER A 1 211 ? -1.945 -5.551 -18.433 1.00 39.50 211 SER A C 1
ATOM 1688 O O . SER A 1 211 ? -2.600 -6.544 -18.120 1.00 39.50 211 SER A O 1
ATOM 1690 N N . ILE A 1 212 ? -1.860 -4.499 -17.610 1.00 42.91 212 ILE A N 1
ATOM 1691 C CA . ILE A 1 212 ? -2.244 -4.559 -16.186 1.00 42.91 212 ILE A CA 1
ATOM 1692 C C . ILE A 1 212 ? -3.758 -4.407 -15.996 1.00 42.91 212 ILE A C 1
ATOM 1694 O O . ILE A 1 212 ? -4.347 -5.105 -15.173 1.00 42.91 212 ILE A O 1
ATOM 1698 N N . ILE A 1 213 ? -4.418 -3.573 -16.808 1.00 40.12 213 ILE A N 1
ATOM 1699 C CA . ILE A 1 213 ? -5.877 -3.372 -16.724 1.00 40.12 213 ILE A CA 1
ATOM 1700 C C . ILE A 1 213 ? -6.642 -4.651 -17.115 1.00 40.12 213 ILE A C 1
ATOM 1702 O O . ILE A 1 213 ? -7.708 -4.914 -16.572 1.00 40.12 213 ILE A O 1
ATOM 1706 N N . SER A 1 214 ? -6.067 -5.504 -17.972 1.00 35.72 214 SER A N 1
ATOM 1707 C CA . SER A 1 214 ? -6.680 -6.782 -18.378 1.00 35.72 214 SER A CA 1
ATOM 1708 C C . SER A 1 214 ? -6.589 -7.906 -17.336 1.00 35.72 214 SER A C 1
ATOM 1710 O O . SER A 1 214 ? -7.209 -8.950 -17.511 1.00 35.72 214 SER A O 1
ATOM 1712 N N . ARG A 1 215 ? -5.808 -7.714 -16.263 1.00 36.03 215 ARG A N 1
ATOM 1713 C CA . ARG A 1 215 ? -5.587 -8.712 -15.200 1.00 36.03 215 ARG A CA 1
ATOM 1714 C C . ARG A 1 215 ? -6.277 -8.374 -13.876 1.00 36.03 215 ARG A C 1
ATOM 1716 O O . ARG A 1 215 ? -6.172 -9.146 -12.928 1.00 36.03 215 ARG A O 1
ATOM 1723 N N . LEU A 1 216 ? -6.951 -7.226 -13.800 1.00 42.09 216 LEU A N 1
ATOM 1724 C CA . LEU A 1 216 ? -7.640 -6.745 -12.595 1.00 42.09 216 LEU A CA 1
ATOM 1725 C C . LEU A 1 216 ? -9.171 -6.677 -12.745 1.00 42.09 216 LEU A C 1
ATOM 1727 O O . LEU A 1 216 ? -9.838 -6.247 -11.806 1.00 42.09 216 LEU A O 1
ATOM 1731 N N . SER A 1 217 ? -9.711 -7.120 -13.886 1.00 35.00 217 SER A N 1
ATOM 1732 C CA . SER A 1 217 ? -11.139 -7.386 -14.131 1.00 35.00 217 SER A CA 1
ATOM 1733 C C . SER A 1 217 ? -11.426 -8.880 -14.097 1.00 35.00 217 SER A C 1
ATOM 1735 O O . SER A 1 217 ? -12.441 -9.271 -13.487 1.00 35.00 217 SER A O 1
#

pLDDT: mean 76.46, std 20.66, range [32.72, 97.38]

Radius of gyration: 21.88 Å; chains: 1; bounding box: 59×55×60 Å